Protein AF-A0A7V1RG46-F1 (afdb_monomer_lite)

pLDDT: mean 77.62, std 19.35, range [36.47, 98.38]

Structure (mmCIF, N/CA/C/O backbone):
data_AF-A0A7V1RG46-F1
#
_entry.id   AF-A0A7V1RG46-F1
#
loop_
_atom_site.group_PDB
_atom_site.id
_atom_site.type_symbol
_atom_site.label_atom_id
_atom_site.label_alt_id
_atom_site.label_comp_id
_atom_site.label_asym_id
_atom_site.label_entity_id
_atom_site.label_seq_id
_atom_site.pdbx_PDB_ins_code
_atom_site.Cartn_x
_atom_site.Cartn_y
_atom_site.Cartn_z
_atom_site.occupancy
_atom_site.B_iso_or_equiv
_atom_site.auth_seq_id
_atom_site.auth_comp_id
_atom_site.auth_asym_id
_atom_site.auth_atom_id
_atom_site.pdbx_PDB_model_num
ATOM 1 N N . MET A 1 1 ? -18.614 8.877 -1.022 1.00 78.56 1 MET A N 1
ATOM 2 C CA . MET A 1 1 ? -19.497 7.707 -0.755 1.00 78.56 1 MET A CA 1
ATOM 3 C C . MET A 1 1 ? -18.703 6.502 -0.246 1.00 78.56 1 MET A C 1
ATOM 5 O O . MET A 1 1 ? -19.181 5.855 0.678 1.00 78.56 1 MET A O 1
ATOM 9 N N . ALA A 1 2 ? -17.499 6.234 -0.777 1.00 85.44 2 ALA A N 1
ATOM 10 C CA . ALA A 1 2 ? -16.590 5.200 -0.265 1.00 85.44 2 ALA A CA 1
ATOM 11 C C . ALA A 1 2 ? -16.245 5.376 1.229 1.00 85.44 2 ALA A C 1
ATOM 13 O O . ALA A 1 2 ? -16.324 4.411 1.983 1.00 85.44 2 ALA A O 1
ATOM 14 N N . ASP A 1 3 ? -16.000 6.610 1.678 1.00 90.56 3 ASP A N 1
ATOM 15 C CA . ASP A 1 3 ? -15.593 6.906 3.063 1.00 90.56 3 ASP A CA 1
ATOM 16 C C . ASP A 1 3 ? -16.640 6.491 4.102 1.00 90.56 3 ASP A C 1
ATOM 18 O O . ASP A 1 3 ? -16.305 5.920 5.134 1.00 90.56 3 ASP A O 1
ATOM 22 N N . ILE A 1 4 ? -17.932 6.704 3.816 1.00 92.81 4 ILE A N 1
ATOM 23 C CA . ILE A 1 4 ? -19.028 6.304 4.717 1.00 92.81 4 ILE A CA 1
ATOM 24 C C . ILE A 1 4 ? -19.058 4.779 4.873 1.00 92.81 4 ILE A C 1
ATOM 26 O O . ILE A 1 4 ? -19.266 4.269 5.975 1.00 92.81 4 ILE A O 1
ATOM 30 N N . LEU A 1 5 ? -18.856 4.041 3.777 1.00 91.06 5 LEU A N 1
ATOM 31 C CA . LEU A 1 5 ? -18.816 2.579 3.800 1.00 91.06 5 LEU A CA 1
ATOM 32 C C . LEU A 1 5 ? -17.578 2.074 4.549 1.00 91.06 5 LEU A C 1
ATOM 34 O O . LEU A 1 5 ? -17.701 1.168 5.370 1.00 91.06 5 LEU A O 1
ATOM 38 N N . ALA A 1 6 ? -16.421 2.701 4.336 1.00 92.44 6 ALA A N 1
ATOM 39 C CA . ALA A 1 6 ? -15.194 2.366 5.044 1.00 92.44 6 ALA A CA 1
ATOM 40 C C . ALA A 1 6 ? -15.289 2.654 6.547 1.00 92.44 6 ALA A C 1
ATOM 42 O O . ALA A 1 6 ? -14.924 1.801 7.348 1.00 92.44 6 ALA A O 1
ATOM 43 N N . LEU A 1 7 ? -15.858 3.793 6.958 1.00 94.12 7 LEU A N 1
ATOM 44 C CA . LEU A 1 7 ? -16.092 4.105 8.372 1.00 94.12 7 LEU A CA 1
ATOM 45 C C . LEU A 1 7 ? -17.049 3.106 9.034 1.00 94.12 7 LEU A C 1
ATOM 47 O O . LEU A 1 7 ? -16.802 2.685 10.166 1.00 94.12 7 LEU A O 1
ATOM 51 N N . ARG A 1 8 ? -18.117 2.692 8.335 1.00 93.38 8 ARG A N 1
ATOM 52 C CA . ARG A 1 8 ? -19.026 1.634 8.813 1.00 93.38 8 ARG A CA 1
ATOM 53 C C . ARG A 1 8 ? -18.294 0.310 8.997 1.00 93.38 8 ARG A C 1
ATOM 55 O O . ARG A 1 8 ? -18.504 -0.358 10.004 1.00 93.38 8 ARG A O 1
ATOM 62 N N . GLU A 1 9 ? -17.426 -0.051 8.062 1.00 92.75 9 GLU A N 1
ATOM 63 C CA . GLU A 1 9 ? -16.635 -1.275 8.166 1.00 92.75 9 GLU A CA 1
ATOM 64 C C . GLU A 1 9 ? -15.606 -1.187 9.302 1.00 92.75 9 GLU A C 1
ATOM 66 O O . GLU A 1 9 ? -15.526 -2.085 10.130 1.00 92.75 9 GLU A O 1
ATOM 71 N N . MET A 1 10 ? -14.906 -0.060 9.449 1.00 94.31 10 MET A N 1
ATOM 72 C CA . MET A 1 10 ? -13.999 0.181 10.577 1.00 94.31 10 MET A CA 1
ATOM 73 C C . MET A 1 10 ? -14.706 0.133 11.937 1.00 94.31 10 MET A C 1
ATOM 75 O O . MET A 1 10 ? -14.066 -0.157 12.948 1.00 94.31 10 MET A O 1
ATOM 79 N N . LEU A 1 11 ? -15.992 0.493 11.994 1.00 95.81 11 LEU A N 1
ATOM 80 C CA . LEU A 1 11 ? -16.811 0.354 13.196 1.00 95.81 11 LEU A CA 1
ATOM 81 C C . LEU A 1 11 ? -17.148 -1.118 13.465 1.00 95.81 11 LEU A C 1
ATOM 83 O O . LEU A 1 11 ? -17.004 -1.563 14.599 1.00 95.81 11 LEU A O 1
ATOM 87 N N . ARG A 1 12 ? -17.530 -1.882 12.432 1.00 96.31 12 ARG A N 1
ATOM 88 C CA . ARG A 1 12 ? -17.789 -3.330 12.534 1.00 96.31 12 ARG A CA 1
ATOM 89 C C . ARG A 1 12 ? -16.562 -4.120 12.976 1.00 96.31 12 ARG A C 1
ATOM 91 O O . ARG A 1 12 ? -16.697 -5.004 13.808 1.00 96.31 12 ARG A O 1
ATOM 98 N N . LEU A 1 13 ? -15.379 -3.755 12.479 1.00 96.50 13 LEU A N 1
ATOM 99 C CA . LEU A 1 13 ? -14.100 -4.347 12.890 1.00 96.50 13 LEU A CA 1
ATOM 100 C C . LEU A 1 13 ? -13.726 -4.029 14.347 1.00 96.50 13 LEU A C 1
ATOM 102 O O . LEU A 1 13 ? -12.718 -4.529 14.836 1.00 96.50 13 LEU A O 1
ATOM 106 N N . GLY A 1 14 ? -14.467 -3.154 15.037 1.00 97.38 14 GLY A N 1
ATOM 107 C CA . GLY A 1 14 ? -14.159 -2.780 16.416 1.00 97.38 14 GLY A CA 1
ATOM 108 C C . GLY A 1 14 ? -12.788 -2.112 16.561 1.00 97.38 14 GLY A C 1
ATOM 109 O O . GLY A 1 14 ? -12.104 -2.330 17.560 1.00 97.38 14 GLY A O 1
ATOM 110 N N . LEU A 1 15 ? -12.351 -1.336 15.558 1.00 97.31 15 LEU A N 1
ATOM 111 C CA . LEU A 1 15 ? -11.079 -0.607 15.616 1.00 97.31 15 LEU A CA 1
ATOM 112 C C . LEU A 1 15 ? -11.153 0.507 16.661 1.00 97.31 15 LEU A C 1
ATOM 114 O O . LEU A 1 15 ? -11.887 1.488 16.479 1.00 97.31 15 LEU A O 1
ATOM 118 N N . THR A 1 16 ? -10.361 0.355 17.719 1.00 97.56 16 THR A N 1
ATOM 119 C CA . THR A 1 16 ? -10.254 1.290 18.842 1.00 97.56 16 THR A CA 1
ATOM 120 C C . THR A 1 16 ? -9.187 2.365 18.590 1.00 97.56 16 THR A C 1
ATOM 122 O O . THR A 1 16 ? -8.359 2.257 17.686 1.00 97.56 16 THR A O 1
ATOM 125 N N . ALA A 1 17 ? -9.166 3.432 19.394 1.00 97.69 17 ALA A N 1
ATOM 126 C CA . ALA A 1 17 ? -8.116 4.451 19.314 1.00 97.69 17 ALA A CA 1
ATOM 127 C C . ALA A 1 17 ? -6.673 3.907 19.470 1.00 97.69 17 ALA A C 1
ATOM 129 O O . ALA A 1 17 ? -5.819 4.349 18.695 1.00 97.69 17 ALA A O 1
ATOM 130 N N . PRO A 1 18 ? -6.349 2.998 20.420 1.00 98.19 18 PRO A N 1
ATOM 131 C CA . PRO A 1 18 ? -5.013 2.404 20.489 1.00 98.19 18 PRO A CA 1
ATOM 132 C C . PRO A 1 18 ? -4.693 1.536 19.266 1.00 98.19 18 PRO A C 1
ATOM 134 O O . PRO A 1 18 ? -3.588 1.669 18.744 1.00 98.19 18 PRO A O 1
ATOM 137 N N . ASP A 1 19 ? -5.657 0.763 18.747 1.00 98.00 19 ASP A N 1
ATOM 138 C CA . ASP A 1 19 ? -5.473 -0.023 17.515 1.00 98.00 19 ASP A CA 1
ATOM 139 C C . ASP A 1 19 ? -5.040 0.881 16.356 1.00 98.00 19 ASP A C 1
ATOM 141 O O . ASP A 1 19 ? -4.030 0.637 15.701 1.00 98.00 19 ASP A O 1
ATOM 145 N N . ILE A 1 20 ? -5.772 1.983 16.141 1.00 97.81 20 ILE A N 1
ATOM 146 C CA . ILE A 1 20 ? -5.483 2.924 15.053 1.00 97.81 20 ILE A CA 1
ATOM 147 C C . ILE A 1 20 ? -4.094 3.558 15.218 1.00 97.81 20 ILE A C 1
ATOM 149 O O . ILE A 1 20 ? -3.355 3.694 14.244 1.00 97.81 20 ILE A O 1
ATOM 153 N N . ARG A 1 21 ? -3.696 3.917 16.445 1.00 98.12 21 ARG A N 1
ATOM 154 C CA . ARG A 1 21 ? -2.345 4.445 16.703 1.00 98.12 21 ARG A CA 1
ATOM 155 C C . ARG A 1 21 ? -1.257 3.424 16.383 1.00 98.12 21 ARG A C 1
ATOM 157 O O . ARG A 1 21 ? -0.208 3.826 15.891 1.00 98.12 21 ARG A O 1
ATOM 164 N N . ALA A 1 22 ? -1.503 2.144 16.654 1.00 98.19 22 ALA A N 1
ATOM 165 C CA . ALA A 1 22 ? -0.535 1.078 16.433 1.00 98.19 22 ALA A CA 1
ATOM 166 C C . ALA A 1 22 ? -0.356 0.732 14.943 1.00 98.19 22 ALA A C 1
ATOM 168 O O . ALA A 1 22 ? 0.763 0.463 14.514 1.00 98.19 22 ALA A O 1
ATOM 169 N N . ILE A 1 23 ? -1.423 0.796 14.135 1.00 97.94 23 ILE A N 1
ATOM 170 C CA . ILE A 1 23 ? -1.369 0.464 12.695 1.00 97.94 23 ILE A CA 1
ATOM 171 C C . ILE A 1 23 ? -0.894 1.614 11.801 1.00 97.94 23 ILE A C 1
ATOM 173 O O . ILE A 1 23 ? -0.420 1.369 10.694 1.00 97.94 23 ILE A O 1
ATOM 177 N N . LEU A 1 24 ? -1.016 2.874 12.231 1.00 98.19 24 LEU A N 1
ATOM 178 C CA . LEU A 1 24 ? -0.631 4.016 11.391 1.00 98.19 24 LEU A CA 1
ATOM 179 C C . LEU A 1 24 ? 0.855 3.992 10.970 1.00 98.19 24 LEU A C 1
ATOM 181 O O . LEU A 1 24 ? 1.123 4.223 9.789 1.00 98.19 24 LEU A O 1
ATOM 185 N N . PRO A 1 25 ? 1.832 3.697 11.854 1.00 98.38 25 PRO A N 1
ATOM 186 C CA . PRO A 1 25 ? 3.237 3.605 11.460 1.00 98.38 25 PRO A CA 1
ATOM 187 C C . PRO A 1 25 ? 3.533 2.586 10.340 1.00 98.38 25 PRO A C 1
ATOM 189 O O . PRO A 1 25 ? 4.094 3.017 9.328 1.00 98.38 25 PRO A O 1
ATOM 192 N N . PRO A 1 26 ? 3.153 1.290 10.430 1.00 98.00 26 PRO A N 1
ATOM 193 C CA . PRO A 1 26 ? 3.421 0.339 9.346 1.00 98.00 26 PRO A CA 1
ATOM 194 C C . PRO A 1 26 ? 2.688 0.695 8.043 1.00 98.00 26 PRO A C 1
ATOM 196 O O . PRO A 1 26 ? 3.263 0.549 6.966 1.00 98.00 26 PRO A O 1
ATOM 199 N N . LEU A 1 27 ? 1.471 1.254 8.103 1.00 97.06 27 LEU A N 1
ATOM 200 C CA . LEU A 1 27 ? 0.765 1.712 6.896 1.00 97.06 27 LEU A CA 1
ATOM 201 C C . LEU A 1 27 ? 1.478 2.890 6.209 1.00 97.06 27 LEU A C 1
ATOM 203 O O . LEU A 1 27 ? 1.579 2.925 4.982 1.00 97.06 27 LEU A O 1
ATOM 207 N N . ARG A 1 28 ? 2.032 3.837 6.978 1.00 98.19 28 ARG A N 1
ATOM 208 C CA . ARG A 1 28 ? 2.841 4.941 6.430 1.00 98.19 28 ARG A CA 1
ATOM 209 C C . ARG A 1 28 ? 4.137 4.439 5.787 1.00 98.19 28 ARG A C 1
ATOM 211 O O . ARG A 1 28 ? 4.518 4.946 4.734 1.00 98.19 28 ARG A O 1
ATOM 218 N N . GLN A 1 29 ? 4.789 3.436 6.380 1.00 97.19 29 GLN A N 1
ATOM 219 C CA . GLN A 1 29 ? 5.962 2.786 5.779 1.00 97.19 29 GLN A CA 1
ATOM 220 C C . GLN A 1 29 ? 5.606 2.111 4.450 1.00 97.19 29 GLN A C 1
ATOM 222 O O . GLN A 1 29 ? 6.313 2.296 3.459 1.00 97.19 29 GLN A O 1
ATOM 227 N N . LEU A 1 30 ? 4.471 1.406 4.394 1.00 96.56 30 LEU A N 1
ATOM 228 C CA . LEU A 1 30 ? 3.975 0.807 3.157 1.00 96.56 30 LEU A CA 1
ATOM 229 C C . LEU A 1 30 ? 3.715 1.864 2.073 1.00 96.56 30 LEU A C 1
ATOM 231 O O . LEU A 1 30 ? 4.105 1.682 0.921 1.00 96.56 30 LEU A O 1
ATOM 235 N N . ARG A 1 31 ? 3.130 3.009 2.443 1.00 96.69 31 ARG A N 1
ATOM 236 C CA . ARG A 1 31 ? 2.895 4.123 1.512 1.00 96.69 31 ARG A CA 1
ATOM 237 C C . ARG A 1 31 ? 4.195 4.735 0.990 1.00 96.69 31 ARG A C 1
ATOM 239 O O . ARG A 1 31 ? 4.263 5.116 -0.177 1.00 96.69 31 ARG A O 1
ATOM 246 N N . ALA A 1 32 ? 5.226 4.827 1.826 1.00 97.62 32 ALA A N 1
ATOM 247 C CA . ALA A 1 32 ? 6.549 5.263 1.388 1.00 97.62 32 ALA A CA 1
ATOM 248 C C . ALA A 1 32 ? 7.167 4.270 0.386 1.00 97.62 32 ALA A C 1
ATOM 250 O O . ALA A 1 32 ? 7.676 4.696 -0.649 1.00 97.62 32 ALA A O 1
ATOM 251 N N . ALA A 1 33 ? 7.051 2.962 0.641 1.00 96.75 33 ALA A N 1
ATOM 252 C CA . ALA A 1 33 ? 7.525 1.926 -0.277 1.00 96.75 33 ALA A CA 1
ATOM 253 C C . ALA A 1 33 ? 6.781 1.942 -1.627 1.00 96.75 33 ALA A C 1
ATOM 255 O O . ALA A 1 33 ? 7.398 1.719 -2.665 1.00 96.75 33 ALA A O 1
ATOM 256 N N . GLU A 1 34 ? 5.479 2.248 -1.634 1.00 96.12 34 GLU A N 1
ATOM 257 C CA . GLU A 1 34 ? 4.686 2.388 -2.865 1.00 96.12 34 GLU A CA 1
ATOM 258 C C . GLU A 1 34 ? 5.177 3.566 -3.717 1.00 96.12 34 GLU A C 1
ATOM 260 O O . GLU A 1 34 ? 5.398 3.414 -4.917 1.00 96.12 34 GLU A O 1
ATOM 265 N N . LYS A 1 35 ? 5.435 4.721 -3.088 1.00 97.50 35 LYS A N 1
ATOM 266 C CA . LYS A 1 35 ? 6.015 5.887 -3.774 1.00 97.50 35 LYS A CA 1
ATOM 267 C C . LYS A 1 35 ? 7.419 5.607 -4.311 1.00 97.50 35 LYS A C 1
ATOM 269 O O . LYS A 1 35 ? 7.759 6.063 -5.399 1.00 97.50 35 LYS A O 1
ATOM 274 N N . GLU A 1 36 ? 8.236 4.859 -3.569 1.00 97.12 36 GLU A N 1
ATOM 275 C CA . GLU A 1 36 ? 9.565 4.442 -4.030 1.00 97.12 36 GLU A CA 1
ATOM 276 C C . GLU A 1 36 ? 9.467 3.527 -5.259 1.00 97.12 36 GLU A C 1
ATOM 278 O O . GLU A 1 36 ? 10.196 3.728 -6.233 1.00 97.12 36 GLU A O 1
ATOM 283 N N . LEU A 1 37 ? 8.542 2.560 -5.253 1.00 96.75 37 LEU A N 1
ATOM 284 C CA . LEU A 1 37 ? 8.283 1.697 -6.406 1.00 96.75 37 LEU A CA 1
ATOM 285 C C . LEU A 1 37 ? 7.819 2.511 -7.619 1.00 96.75 37 LEU A C 1
ATOM 287 O O . LEU A 1 37 ? 8.313 2.279 -8.723 1.00 96.75 37 LEU A O 1
ATOM 291 N N . GLU A 1 38 ? 6.897 3.456 -7.429 1.00 95.44 38 GLU A N 1
ATOM 292 C CA . GLU A 1 38 ? 6.398 4.339 -8.488 1.00 95.44 38 GLU A CA 1
ATOM 293 C C . GLU A 1 38 ? 7.544 5.146 -9.117 1.00 95.44 38 GLU A C 1
ATOM 295 O O . GLU A 1 38 ? 7.766 5.068 -10.329 1.00 95.44 38 GLU A O 1
ATOM 300 N N . ALA A 1 39 ? 8.341 5.833 -8.293 1.00 97.81 39 ALA A N 1
ATOM 301 C CA . ALA A 1 39 ? 9.492 6.609 -8.748 1.00 97.81 39 ALA A CA 1
ATOM 302 C C . ALA A 1 39 ? 10.515 5.739 -9.497 1.00 97.81 39 ALA A C 1
ATOM 304 O O . ALA A 1 39 ? 10.979 6.096 -10.583 1.00 97.81 39 ALA A O 1
ATOM 305 N N . ARG A 1 40 ? 10.826 4.553 -8.961 1.00 96.88 40 ARG A N 1
ATOM 306 C CA . ARG A 1 40 ? 11.771 3.618 -9.581 1.00 96.88 40 ARG A CA 1
ATOM 307 C C . ARG A 1 40 ? 11.243 3.036 -10.890 1.00 96.88 40 ARG A C 1
ATOM 309 O O . ARG A 1 40 ? 12.021 2.805 -11.813 1.00 96.88 40 ARG A O 1
ATOM 316 N N . SER A 1 41 ? 9.936 2.822 -10.991 1.00 95.31 41 SER A N 1
ATOM 317 C CA . SER A 1 41 ? 9.287 2.352 -12.216 1.00 95.31 41 SER A CA 1
ATOM 318 C C . SER A 1 41 ? 9.393 3.391 -13.329 1.00 95.31 41 SER A C 1
ATOM 320 O O . SER A 1 41 ? 9.773 3.040 -14.447 1.00 95.31 41 SER A O 1
ATOM 322 N N . ILE A 1 42 ? 9.133 4.665 -13.015 1.00 96.69 42 ILE A N 1
ATOM 323 C CA . ILE A 1 42 ? 9.302 5.783 -13.954 1.00 96.69 42 ILE A CA 1
ATOM 324 C C . ILE A 1 42 ? 10.753 5.841 -14.436 1.00 96.69 42 ILE A C 1
ATOM 326 O O . ILE A 1 42 ? 10.993 5.825 -15.641 1.00 96.69 42 ILE A O 1
ATOM 330 N N . GLN A 1 43 ? 11.720 5.792 -13.516 1.00 96.69 43 GLN A N 1
ATOM 331 C CA . GLN A 1 43 ? 13.143 5.814 -13.857 1.00 96.69 43 GLN A CA 1
ATOM 332 C C . GLN A 1 43 ? 13.543 4.658 -14.791 1.00 96.69 43 GLN A C 1
ATOM 334 O O . GLN A 1 43 ? 14.218 4.875 -15.797 1.00 96.69 43 GLN A O 1
ATOM 339 N N . ILE A 1 44 ? 13.099 3.427 -14.505 1.00 95.31 44 ILE A N 1
ATOM 340 C CA . ILE A 1 44 ? 13.389 2.252 -15.346 1.00 95.31 44 ILE A CA 1
ATOM 341 C C . ILE A 1 44 ? 12.856 2.444 -16.775 1.00 95.31 44 ILE A C 1
ATOM 343 O O . ILE A 1 44 ? 13.536 2.067 -17.734 1.00 95.31 44 ILE A O 1
ATOM 347 N N . LEU A 1 45 ? 11.656 3.013 -16.918 1.00 94.69 45 LEU A N 1
ATOM 348 C CA . LEU A 1 45 ? 11.027 3.267 -18.215 1.00 94.69 45 LEU A CA 1
ATOM 349 C C . LEU A 1 45 ? 11.694 4.423 -18.967 1.00 94.69 45 LEU A C 1
ATOM 351 O O . LEU A 1 45 ? 11.853 4.347 -20.184 1.00 94.69 45 LEU A O 1
ATOM 355 N N . GLU A 1 46 ? 12.116 5.478 -18.272 1.00 96.25 46 GLU A N 1
ATOM 356 C CA . GLU A 1 46 ? 12.861 6.586 -18.875 1.00 96.25 46 GLU A CA 1
ATOM 357 C C . GLU A 1 46 ? 14.230 6.139 -19.393 1.00 96.25 46 GLU A C 1
ATOM 359 O O . GLU A 1 46 ? 14.609 6.483 -20.515 1.00 96.25 46 GLU A O 1
ATOM 364 N N . GLU A 1 47 ? 14.951 5.321 -18.624 1.00 94.94 47 GLU A N 1
ATOM 365 C CA . GLU A 1 47 ? 16.217 4.726 -19.052 1.00 94.94 47 GLU A CA 1
ATOM 366 C C . GLU A 1 47 ? 16.037 3.818 -20.270 1.00 94.94 47 GLU A C 1
ATOM 368 O O . GLU A 1 47 ? 16.825 3.886 -21.214 1.00 94.94 47 GLU A O 1
ATOM 373 N N . GLU A 1 48 ? 14.992 2.985 -20.279 1.00 94.88 48 GLU A N 1
ATOM 374 C CA . GLU A 1 48 ? 14.664 2.149 -21.434 1.00 94.88 48 GLU A CA 1
ATOM 375 C C . GLU A 1 48 ? 14.318 2.998 -22.655 1.00 94.88 48 GLU A C 1
ATOM 377 O O . GLU A 1 48 ? 14.858 2.767 -23.735 1.00 94.88 48 GLU A O 1
ATOM 382 N N . ARG A 1 49 ? 13.479 4.025 -22.490 1.00 94.94 49 ARG A N 1
ATOM 383 C CA . ARG A 1 49 ? 13.144 4.963 -23.564 1.00 94.94 49 ARG A CA 1
ATOM 384 C C . ARG A 1 49 ? 14.402 5.612 -24.132 1.00 94.94 49 ARG A C 1
ATOM 386 O O . ARG A 1 49 ? 14.554 5.670 -25.349 1.00 94.94 49 ARG A O 1
ATOM 393 N N . LYS A 1 50 ? 15.312 6.080 -23.274 1.00 95.06 50 LYS A N 1
ATOM 394 C CA . LYS A 1 50 ? 16.587 6.674 -23.693 1.00 95.06 50 LYS A CA 1
ATOM 395 C C . LYS A 1 50 ? 17.447 5.666 -24.455 1.00 95.06 50 LYS A C 1
ATOM 397 O O . LYS A 1 50 ? 17.996 6.012 -25.496 1.00 95.06 50 LYS A O 1
ATOM 402 N N . ALA A 1 51 ? 17.529 4.429 -23.971 1.00 92.62 51 ALA A N 1
ATOM 403 C CA . ALA A 1 51 ? 18.294 3.373 -24.623 1.00 92.62 51 ALA A CA 1
ATOM 404 C C . ALA A 1 51 ? 17.711 2.994 -25.995 1.00 92.62 51 ALA A C 1
ATOM 406 O O . ALA A 1 51 ? 18.467 2.796 -26.939 1.00 92.62 51 ALA A O 1
ATOM 407 N N . LEU A 1 52 ? 16.383 2.959 -26.136 1.00 92.12 52 LEU A N 1
ATOM 408 C CA . LEU A 1 52 ? 15.711 2.701 -27.413 1.00 92.12 52 LEU A CA 1
ATOM 409 C C . LEU A 1 52 ? 15.888 3.846 -28.414 1.00 92.12 52 LEU A C 1
ATOM 411 O O . LEU A 1 52 ? 16.044 3.591 -29.602 1.00 92.12 52 LEU A O 1
ATOM 415 N N . LEU A 1 53 ? 15.887 5.097 -27.949 1.00 93.50 53 LEU A N 1
ATOM 416 C CA . LEU A 1 53 ? 16.147 6.258 -28.807 1.00 93.50 53 LEU A CA 1
ATOM 417 C C . LEU A 1 53 ? 17.603 6.321 -29.289 1.00 93.50 53 LEU A C 1
ATOM 419 O O . LEU A 1 53 ? 17.858 6.857 -30.362 1.00 93.50 53 LEU A O 1
ATOM 423 N N . ALA A 1 54 ? 18.541 5.799 -28.498 1.00 93.38 54 ALA A N 1
ATOM 424 C CA . ALA A 1 54 ? 19.957 5.728 -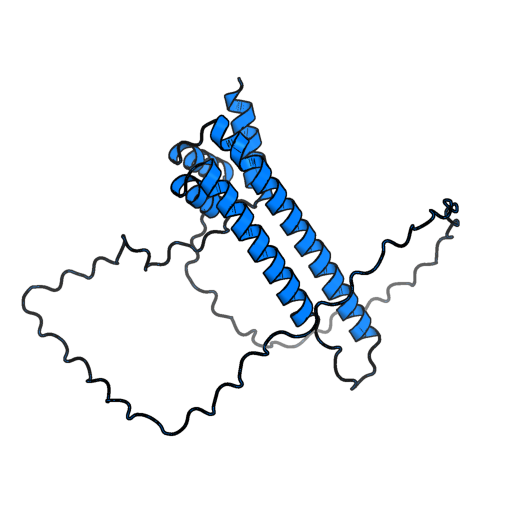28.848 1.00 93.38 54 ALA A CA 1
ATOM 425 C C . ALA A 1 54 ? 20.329 4.477 -29.667 1.00 93.38 54 ALA A C 1
ATOM 427 O O . ALA A 1 54 ? 21.444 4.400 -30.175 1.00 93.38 54 ALA A O 1
ATOM 428 N N . ALA A 1 55 ? 19.436 3.489 -29.770 1.00 92.81 55 ALA A N 1
ATOM 429 C CA . ALA A 1 55 ? 19.705 2.245 -30.479 1.00 92.81 55 ALA A CA 1
ATOM 430 C C . ALA A 1 55 ? 19.648 2.438 -32.002 1.00 92.81 55 ALA A C 1
ATOM 432 O O . ALA A 1 55 ? 18.765 3.115 -32.531 1.00 92.81 55 ALA A O 1
ATOM 433 N N . GLU A 1 56 ? 20.568 1.792 -32.720 1.00 94.88 56 GLU A N 1
ATOM 434 C CA . GLU A 1 56 ? 20.549 1.774 -34.181 1.00 94.88 56 GLU A CA 1
ATOM 435 C C . GLU A 1 56 ? 19.375 0.932 -34.718 1.00 94.88 56 GLU A C 1
ATOM 437 O O . GLU A 1 56 ? 19.009 -0.087 -34.115 1.00 94.88 56 GLU A O 1
ATOM 442 N N . PRO A 1 57 ? 18.789 1.295 -35.875 1.00 93.25 57 PRO A N 1
ATOM 443 C CA . PRO A 1 57 ? 17.783 0.469 -36.531 1.00 93.25 57 PRO A CA 1
ATOM 444 C C . PRO A 1 57 ? 18.323 -0.942 -36.819 1.00 93.25 57 PRO A C 1
ATOM 446 O O . PRO A 1 57 ? 19.267 -1.111 -37.583 1.00 93.25 57 PRO A O 1
ATOM 449 N N . GLY A 1 58 ? 17.713 -1.963 -36.211 1.00 90.75 58 GLY A N 1
ATOM 450 C CA . GLY A 1 58 ? 18.128 -3.367 -36.354 1.00 90.75 58 GLY A CA 1
ATOM 451 C C . GLY A 1 58 ? 19.049 -3.884 -35.244 1.00 90.75 58 GLY A C 1
ATOM 452 O O . GLY A 1 58 ? 19.281 -5.092 -35.173 1.00 90.75 58 GLY A O 1
ATOM 453 N N . ALA A 1 59 ? 19.513 -3.018 -34.336 1.00 89.06 59 ALA A N 1
ATOM 454 C CA . ALA A 1 59 ? 20.194 -3.459 -33.127 1.00 89.06 59 ALA A CA 1
ATOM 455 C C . ALA A 1 59 ? 19.234 -4.239 -32.213 1.00 89.06 59 ALA A C 1
ATOM 457 O O . ALA A 1 59 ? 18.032 -3.962 -32.133 1.00 89.06 59 ALA A O 1
ATOM 458 N N . ARG A 1 60 ? 19.769 -5.232 -31.494 1.00 83.81 60 ARG A N 1
ATOM 459 C CA . ARG A 1 60 ? 18.991 -5.983 -30.502 1.00 83.81 60 ARG A CA 1
ATOM 460 C C . ARG A 1 60 ? 18.552 -5.021 -29.386 1.00 83.81 60 ARG A C 1
ATOM 462 O O . ARG A 1 60 ? 19.403 -4.290 -28.880 1.00 83.81 60 ARG A O 1
ATOM 469 N N . PRO A 1 61 ? 17.272 -5.025 -28.968 1.00 79.44 61 PRO A N 1
ATOM 470 C CA . PRO A 1 61 ? 16.819 -4.160 -27.886 1.00 79.44 61 PRO A CA 1
ATOM 471 C C . PRO A 1 61 ? 17.627 -4.421 -26.600 1.00 79.44 61 PRO A C 1
ATOM 473 O O . PRO A 1 61 ? 18.000 -5.573 -26.339 1.00 79.44 61 PRO A O 1
ATOM 476 N N . PRO A 1 62 ? 17.915 -3.372 -25.806 1.00 78.75 62 PRO A N 1
ATOM 477 C CA . PRO A 1 62 ? 18.723 -3.479 -24.595 1.00 78.75 62 PRO A CA 1
ATOM 478 C C . PRO A 1 62 ? 18.119 -4.489 -23.608 1.00 78.75 62 PRO A C 1
ATOM 480 O O . PRO A 1 62 ? 16.899 -4.618 -23.489 1.00 78.75 62 PRO A O 1
ATOM 483 N N . ALA A 1 63 ? 18.984 -5.225 -22.899 1.00 75.94 63 ALA A N 1
ATOM 484 C CA . ALA A 1 63 ? 18.560 -6.241 -21.936 1.00 75.94 63 ALA A CA 1
ATOM 485 C C . ALA A 1 63 ? 17.638 -5.633 -20.859 1.00 75.94 63 ALA A C 1
ATOM 487 O O . ALA A 1 63 ? 17.923 -4.590 -20.272 1.00 75.94 63 ALA A O 1
ATOM 488 N N . GLY A 1 64 ? 16.492 -6.296 -20.670 1.00 73.19 64 GLY A N 1
ATOM 489 C CA . GLY A 1 64 ? 15.213 -5.616 -20.485 1.00 73.19 64 GLY A CA 1
ATOM 490 C C . GLY A 1 64 ? 14.957 -4.960 -19.130 1.00 73.19 64 GLY A C 1
ATOM 491 O O . GLY A 1 64 ? 15.113 -5.570 -18.065 1.00 73.19 64 GLY A O 1
ATOM 492 N N . SER A 1 65 ? 14.388 -3.756 -19.207 1.00 89.75 65 SER A N 1
ATOM 493 C CA . SER A 1 65 ? 13.611 -3.099 -18.148 1.00 89.75 65 SER A CA 1
ATOM 494 C C . SER A 1 65 ? 12.704 -4.066 -17.389 1.00 89.75 65 SER A C 1
ATOM 496 O O . SER A 1 65 ? 12.608 -3.978 -16.170 1.00 89.75 65 SER A O 1
ATOM 498 N N . GLY A 1 66 ? 12.123 -5.056 -18.073 1.00 91.50 66 GLY A N 1
ATOM 499 C CA . GLY A 1 66 ? 11.270 -6.073 -17.472 1.00 91.50 66 GLY A CA 1
ATOM 500 C C . GLY A 1 66 ? 11.942 -6.850 -16.336 1.00 91.50 66 GLY A C 1
ATOM 501 O O . GLY A 1 66 ? 11.295 -7.122 -15.330 1.00 91.50 66 GLY A O 1
ATOM 502 N N . ALA A 1 67 ? 13.236 -7.176 -16.433 1.00 92.81 67 ALA A N 1
ATOM 503 C CA . ALA A 1 67 ? 13.946 -7.837 -15.333 1.00 92.81 67 ALA A CA 1
ATOM 504 C C . ALA A 1 67 ? 14.118 -6.901 -14.126 1.00 92.81 67 ALA A C 1
ATOM 506 O O . ALA A 1 67 ? 13.947 -7.331 -12.985 1.00 92.81 67 ALA A O 1
ATOM 507 N N . ARG A 1 68 ? 14.401 -5.617 -14.375 1.00 94.44 68 ARG A N 1
ATOM 508 C CA . ARG A 1 68 ? 14.534 -4.589 -13.331 1.00 94.44 68 ARG A CA 1
ATOM 509 C C . ARG A 1 68 ? 13.192 -4.296 -12.659 1.00 94.44 68 ARG A C 1
ATOM 511 O O . ARG A 1 68 ? 13.129 -4.257 -11.436 1.00 94.44 68 ARG A O 1
ATOM 518 N N . MET A 1 69 ? 12.122 -4.203 -13.445 1.00 95.38 69 MET A N 1
ATOM 519 C CA . MET A 1 69 ? 10.753 -4.008 -12.973 1.00 95.38 69 MET A CA 1
ATOM 520 C C . MET A 1 69 ? 10.281 -5.185 -12.114 1.00 95.38 69 MET A C 1
ATOM 522 O O . MET A 1 69 ? 9.741 -4.980 -11.033 1.00 95.38 69 MET A O 1
ATOM 526 N N . ARG A 1 70 ? 10.543 -6.431 -12.542 1.00 95.56 70 ARG A N 1
ATOM 527 C CA . ARG A 1 70 ? 10.219 -7.624 -11.739 1.00 95.56 70 ARG A CA 1
ATOM 528 C C . ARG A 1 70 ? 10.930 -7.621 -10.387 1.00 95.56 70 ARG A C 1
ATOM 530 O O . ARG A 1 70 ? 10.292 -7.917 -9.386 1.00 95.56 70 ARG A O 1
ATOM 537 N N . ARG A 1 71 ? 12.217 -7.256 -10.346 1.00 96.38 71 ARG A N 1
ATOM 538 C CA . ARG A 1 71 ? 12.971 -7.142 -9.085 1.00 96.38 71 ARG A CA 1
ATOM 539 C C . ARG A 1 71 ? 12.422 -6.036 -8.181 1.00 96.38 71 ARG A C 1
ATOM 541 O O . ARG A 1 71 ? 12.278 -6.263 -6.988 1.00 96.38 71 ARG A O 1
ATOM 548 N N . ALA A 1 72 ? 12.091 -4.870 -8.741 1.00 95.44 72 ALA A N 1
ATOM 549 C CA . ALA A 1 72 ? 11.500 -3.770 -7.977 1.00 95.44 72 ALA A CA 1
ATOM 550 C C . ALA A 1 72 ? 10.133 -4.160 -7.384 1.00 95.44 72 ALA A C 1
ATOM 552 O O . ALA A 1 72 ? 9.894 -3.935 -6.201 1.00 95.44 72 ALA A O 1
ATOM 553 N N . ASN A 1 73 ? 9.280 -4.820 -8.175 1.00 96.00 73 ASN A N 1
ATOM 554 C CA . ASN A 1 73 ? 7.994 -5.338 -7.706 1.00 96.00 73 ASN A CA 1
ATOM 555 C C . ASN A 1 73 ? 8.151 -6.407 -6.618 1.00 96.00 73 ASN A C 1
ATOM 557 O O . ASN A 1 73 ? 7.415 -6.362 -5.640 1.00 96.00 73 ASN A O 1
ATOM 561 N N . ALA A 1 74 ? 9.102 -7.338 -6.756 1.00 97.00 74 ALA A N 1
ATOM 562 C CA . ALA A 1 74 ? 9.363 -8.356 -5.735 1.00 97.00 74 ALA A CA 1
ATOM 563 C C . ALA A 1 74 ? 9.776 -7.720 -4.396 1.00 97.00 74 ALA A C 1
ATOM 565 O O . ALA A 1 74 ? 9.172 -8.005 -3.368 1.00 97.00 74 ALA A O 1
ATOM 566 N N . ALA A 1 75 ? 10.713 -6.766 -4.425 1.00 97.06 75 ALA A N 1
ATOM 567 C CA . ALA A 1 75 ? 11.131 -6.040 -3.225 1.00 97.06 75 ALA A CA 1
ATOM 568 C C . ALA A 1 75 ? 9.978 -5.246 -2.580 1.00 97.06 75 ALA A C 1
ATOM 570 O O . ALA A 1 75 ? 9.889 -5.148 -1.357 1.00 97.06 75 ALA A O 1
ATOM 571 N N . PHE A 1 76 ? 9.073 -4.677 -3.384 1.00 97.00 76 PHE A N 1
ATOM 572 C CA . PHE A 1 76 ? 7.872 -4.027 -2.858 1.00 97.00 76 PHE A CA 1
ATOM 573 C C . PHE A 1 76 ? 6.892 -5.028 -2.234 1.00 97.00 76 PHE A C 1
ATOM 575 O O . PHE A 1 76 ? 6.353 -4.742 -1.168 1.00 97.00 76 PHE A O 1
ATOM 582 N N . GLN A 1 77 ? 6.678 -6.194 -2.853 1.00 95.88 77 GLN A N 1
ATOM 583 C CA . GLN A 1 77 ? 5.806 -7.243 -2.313 1.00 95.88 77 GLN A CA 1
ATOM 584 C C . GLN A 1 77 ? 6.294 -7.742 -0.949 1.00 95.88 77 GLN A C 1
ATOM 586 O O . GLN A 1 77 ? 5.492 -7.819 -0.024 1.00 95.88 77 GLN A O 1
ATOM 591 N N . GLU A 1 78 ? 7.599 -7.968 -0.787 1.00 97.06 78 GLU A N 1
ATOM 592 C CA . GLU A 1 78 ? 8.198 -8.342 0.503 1.00 97.06 78 GLU A CA 1
ATOM 593 C C . GLU A 1 78 ? 7.925 -7.282 1.584 1.00 97.06 78 GLU A C 1
ATOM 595 O O . GLU A 1 78 ? 7.477 -7.596 2.688 1.00 97.06 78 GLU A O 1
ATOM 600 N N . ARG A 1 79 ? 8.124 -5.996 1.258 1.00 97.06 79 ARG A N 1
ATOM 601 C CA . ARG A 1 79 ? 7.819 -4.887 2.182 1.00 97.06 79 ARG A CA 1
ATOM 602 C C . ARG A 1 79 ? 6.326 -4.787 2.487 1.00 97.06 79 ARG A C 1
ATOM 604 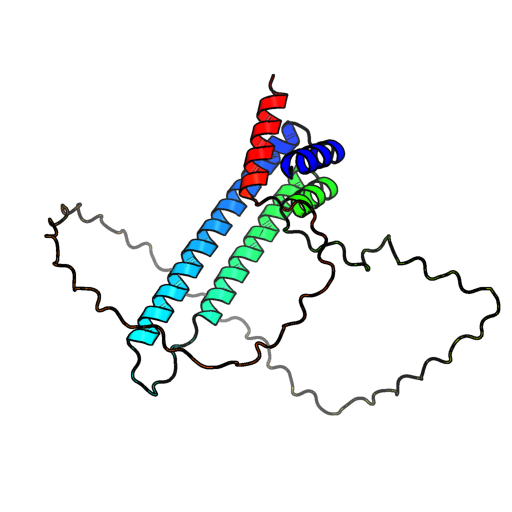O O . ARG A 1 79 ? 5.953 -4.451 3.609 1.00 97.06 79 ARG A O 1
ATOM 611 N N . GLN A 1 80 ? 5.477 -5.061 1.501 1.00 96.50 80 GLN A N 1
ATOM 612 C CA . GLN A 1 80 ? 4.031 -5.083 1.667 1.00 96.50 80 GLN A CA 1
ATOM 613 C C . GLN A 1 80 ? 3.594 -6.198 2.618 1.00 96.50 80 GLN A C 1
ATOM 615 O O . GLN A 1 80 ? 2.813 -5.926 3.527 1.00 96.50 80 GLN A O 1
ATOM 620 N N . GLU A 1 81 ? 4.094 -7.420 2.445 1.00 96.25 81 GLU A N 1
ATOM 621 C CA . GLU A 1 81 ? 3.808 -8.532 3.355 1.00 96.25 81 GLU A CA 1
ATOM 622 C C . GLU A 1 81 ? 4.297 -8.239 4.771 1.00 96.25 81 GLU A C 1
ATOM 624 O O . GLU A 1 81 ? 3.504 -8.341 5.704 1.00 96.25 81 GLU A O 1
ATOM 629 N N . ALA A 1 82 ? 5.534 -7.761 4.932 1.00 97.50 82 ALA A N 1
ATOM 630 C CA . ALA A 1 82 ? 6.077 -7.396 6.240 1.00 97.50 82 ALA A CA 1
ATOM 631 C C . ALA A 1 82 ? 5.255 -6.293 6.937 1.00 97.50 82 ALA A C 1
ATOM 633 O O . ALA A 1 82 ? 5.011 -6.356 8.144 1.00 97.50 82 ALA A O 1
ATOM 634 N N . ALA A 1 83 ? 4.784 -5.289 6.187 1.00 97.06 83 ALA A N 1
ATOM 635 C CA . ALA A 1 83 ? 3.930 -4.236 6.732 1.00 97.06 83 ALA A CA 1
ATOM 636 C C . ALA A 1 83 ? 2.563 -4.780 7.178 1.00 97.06 83 ALA A C 1
ATOM 638 O O . ALA A 1 83 ? 2.080 -4.412 8.250 1.00 97.06 83 ALA A O 1
ATOM 639 N N . TRP A 1 84 ? 1.946 -5.674 6.396 1.00 97.12 84 TRP A N 1
ATOM 640 C CA . TRP A 1 84 ? 0.678 -6.305 6.775 1.00 97.12 84 TRP A CA 1
ATOM 641 C C . TRP A 1 84 ? 0.830 -7.277 7.945 1.00 97.12 84 TRP A C 1
ATOM 643 O O . TRP A 1 84 ? -0.049 -7.315 8.802 1.00 97.12 84 TRP A O 1
ATOM 653 N N . GLU A 1 85 ? 1.948 -7.993 8.042 1.00 97.81 85 GLU A N 1
ATOM 654 C CA . GLU A 1 85 ? 2.270 -8.823 9.204 1.00 97.81 85 GLU A CA 1
ATOM 655 C C . GLU A 1 85 ? 2.432 -7.964 10.469 1.00 97.81 85 GLU A C 1
ATOM 657 O O . GLU A 1 85 ? 1.907 -8.301 11.530 1.00 97.81 85 GLU A O 1
ATOM 662 N N . ALA A 1 86 ? 3.089 -6.803 10.364 1.00 98.06 86 ALA A N 1
ATOM 663 C CA . ALA A 1 86 ? 3.197 -5.857 11.472 1.00 98.06 86 ALA A CA 1
ATOM 664 C C . ALA A 1 86 ? 1.825 -5.309 11.905 1.00 98.06 86 ALA A C 1
ATOM 666 O O . ALA A 1 86 ? 1.574 -5.159 13.101 1.00 98.06 86 ALA A O 1
ATOM 667 N N . VAL A 1 87 ? 0.918 -5.053 10.953 1.00 97.88 87 VAL A N 1
ATOM 668 C CA . VAL A 1 87 ? -0.476 -4.679 11.242 1.00 97.88 87 VAL A CA 1
ATOM 669 C C . VAL A 1 87 ? -1.211 -5.826 11.945 1.00 97.88 87 VAL A C 1
ATOM 671 O O . VAL A 1 87 ? -1.812 -5.592 12.992 1.00 97.88 87 VAL A O 1
ATOM 674 N N . ALA A 1 88 ? -1.126 -7.059 11.439 1.00 97.88 88 ALA A N 1
ATOM 675 C CA . ALA A 1 88 ? -1.737 -8.239 12.059 1.00 97.88 88 ALA A CA 1
ATOM 676 C C . ALA A 1 88 ? -1.235 -8.466 13.488 1.00 97.88 88 ALA A C 1
ATOM 678 O O . ALA A 1 88 ? -2.034 -8.656 14.401 1.00 97.88 88 ALA A O 1
ATOM 679 N N . ARG A 1 89 ? 0.071 -8.318 13.729 1.00 98.38 89 ARG A N 1
ATOM 680 C CA . ARG A 1 89 ? 0.650 -8.396 15.076 1.00 98.38 89 ARG A CA 1
ATOM 681 C C . ARG A 1 89 ? 0.128 -7.301 16.012 1.00 98.38 89 ARG A C 1
ATOM 683 O O . ARG A 1 89 ? 0.009 -7.537 17.210 1.00 98.38 89 ARG A O 1
ATOM 690 N N . ALA A 1 90 ? -0.166 -6.113 15.486 1.00 98.12 90 ALA A N 1
ATOM 691 C CA . ALA A 1 90 ? -0.615 -4.972 16.278 1.00 98.12 90 ALA A CA 1
ATOM 692 C C . ALA A 1 90 ? -2.100 -5.040 16.674 1.00 98.12 90 ALA A C 1
ATOM 694 O O . ALA A 1 90 ? -2.447 -4.583 17.760 1.00 98.12 90 ALA A O 1
ATOM 695 N N . VAL A 1 91 ? -2.975 -5.564 15.805 1.00 97.62 91 VAL A N 1
ATOM 696 C CA . VAL A 1 91 ? -4.441 -5.513 16.008 1.00 97.62 91 VAL A CA 1
ATOM 697 C C . VAL A 1 91 ? -5.161 -6.862 15.904 1.00 97.62 91 VAL A C 1
ATOM 699 O O . VAL A 1 91 ? -6.365 -6.923 16.148 1.00 97.62 91 VAL A O 1
ATOM 702 N N . GLY A 1 92 ? -4.447 -7.936 15.574 1.00 97.75 92 GLY A N 1
ATOM 703 C CA . GLY A 1 92 ? -4.996 -9.260 15.282 1.00 97.75 92 GLY A CA 1
ATOM 704 C C . GLY A 1 92 ? -5.335 -9.460 13.800 1.00 97.75 92 GLY A C 1
ATOM 705 O O . GLY A 1 92 ? -5.618 -8.501 13.072 1.00 97.75 92 GLY A O 1
ATOM 706 N N . ASP A 1 93 ? -5.336 -10.724 13.366 1.00 96.88 93 ASP A N 1
ATOM 707 C CA . ASP A 1 93 ? -5.515 -11.121 11.961 1.00 96.88 93 ASP A CA 1
ATOM 708 C C . ASP A 1 93 ? -6.855 -10.652 11.375 1.00 96.88 93 ASP A C 1
ATOM 710 O O . ASP A 1 93 ? -6.896 -10.091 10.284 1.00 96.88 93 ASP A O 1
ATOM 714 N N . GLU A 1 94 ? -7.954 -10.771 12.130 1.00 96.12 94 GLU A N 1
ATOM 715 C CA . GLU A 1 94 ? -9.295 -10.391 11.659 1.00 96.12 94 GLU A CA 1
ATOM 716 C C . GLU A 1 94 ? -9.388 -8.899 11.289 1.00 96.12 94 GLU A C 1
ATOM 718 O O . GLU A 1 94 ? -9.926 -8.528 10.237 1.00 96.12 94 GLU A O 1
ATOM 723 N N . LYS A 1 95 ? -8.828 -8.027 12.138 1.00 97.25 95 LYS A N 1
ATOM 724 C CA . LYS A 1 95 ? -8.812 -6.576 11.907 1.00 97.25 95 LYS A CA 1
ATOM 725 C C . LYS A 1 95 ? -7.860 -6.213 10.772 1.00 97.25 95 LYS A C 1
ATOM 727 O O . LYS A 1 95 ? -8.200 -5.359 9.950 1.00 97.25 95 LYS A O 1
ATOM 732 N N . ALA A 1 96 ? -6.697 -6.861 10.708 1.00 96.81 96 ALA A N 1
ATOM 733 C CA . ALA A 1 96 ? -5.728 -6.657 9.638 1.00 96.81 96 ALA A CA 1
ATOM 734 C C . ALA A 1 96 ? -6.293 -7.058 8.271 1.00 96.81 96 ALA A C 1
ATOM 736 O O . ALA A 1 96 ? -6.205 -6.274 7.325 1.00 96.81 96 ALA A O 1
ATOM 737 N N . ASP A 1 97 ? -6.971 -8.200 8.178 1.00 94.56 97 ASP A N 1
ATOM 738 C CA . ASP A 1 97 ? -7.652 -8.639 6.961 1.00 94.56 97 ASP A CA 1
ATOM 739 C C . ASP A 1 97 ? -8.781 -7.685 6.564 1.00 94.56 97 ASP A C 1
ATOM 741 O O . ASP A 1 97 ? -8.935 -7.347 5.388 1.00 94.56 97 ASP A O 1
ATOM 745 N N . GLY A 1 98 ? -9.556 -7.197 7.538 1.00 94.00 98 GLY A N 1
ATOM 746 C CA . GLY A 1 98 ? -10.569 -6.166 7.315 1.00 94.00 98 GLY A CA 1
ATOM 747 C C . GLY A 1 98 ? -9.992 -4.888 6.703 1.00 94.00 98 GLY A C 1
ATOM 748 O O . GLY A 1 98 ? -10.516 -4.379 5.710 1.00 94.00 98 GLY A O 1
ATOM 749 N N . LEU A 1 99 ? -8.870 -4.406 7.240 1.00 95.25 99 LEU A N 1
ATOM 750 C CA . LEU A 1 99 ? -8.146 -3.250 6.708 1.00 95.25 99 LEU A CA 1
ATOM 751 C C . LEU A 1 99 ? -7.561 -3.521 5.316 1.00 95.25 99 LEU A C 1
ATOM 753 O O . LEU A 1 99 ? -7.663 -2.668 4.433 1.00 95.25 99 LEU A O 1
ATOM 757 N N . ARG A 1 100 ? -7.009 -4.716 5.083 1.00 94.00 100 ARG A N 1
ATOM 758 C CA . ARG A 1 100 ? -6.449 -5.119 3.785 1.00 94.00 100 ARG A CA 1
ATOM 759 C C . ARG A 1 100 ? -7.520 -5.170 2.690 1.00 94.00 100 ARG A C 1
ATOM 761 O O . ARG A 1 100 ? -7.254 -4.765 1.556 1.00 94.00 100 ARG A O 1
ATOM 768 N N . ARG A 1 101 ? -8.746 -5.597 3.031 1.00 91.31 101 ARG A N 1
ATOM 769 C CA . ARG A 1 101 ? -9.924 -5.545 2.141 1.00 91.31 101 ARG A CA 1
ATOM 770 C C . ARG A 1 101 ? -10.321 -4.107 1.798 1.00 91.31 101 ARG A C 1
ATOM 772 O O . ARG A 1 101 ? -10.598 -3.829 0.633 1.00 91.31 101 ARG A O 1
ATOM 779 N N . LEU A 1 102 ? -10.302 -3.194 2.774 1.00 92.56 102 LEU A N 1
ATOM 780 C CA . LEU A 1 102 ? -10.597 -1.769 2.554 1.00 92.56 102 LEU A CA 1
ATOM 781 C C . LEU A 1 102 ? -9.551 -1.079 1.667 1.00 92.56 102 LEU A C 1
ATOM 783 O O . LEU A 1 102 ? -9.918 -0.290 0.799 1.00 92.56 102 LEU A O 1
ATOM 787 N N . ALA A 1 103 ? -8.272 -1.431 1.830 1.00 91.88 103 ALA A N 1
ATOM 788 C CA . ALA A 1 103 ? -7.158 -0.941 1.010 1.00 91.88 103 ALA A CA 1
ATOM 789 C C . ALA A 1 103 ? -7.140 -1.502 -0.429 1.00 91.88 103 ALA A C 1
ATOM 791 O O . ALA A 1 103 ? -6.177 -1.290 -1.165 1.00 91.88 103 ALA A O 1
ATOM 792 N N . GLY A 1 104 ? -8.123 -2.329 -0.811 1.00 82.94 104 GLY A N 1
ATOM 793 C CA . GLY A 1 104 ? -8.167 -2.986 -2.121 1.00 82.94 104 GLY A CA 1
ATOM 794 C C . GLY A 1 104 ? -7.024 -3.978 -2.388 1.00 82.94 104 GLY A C 1
ATOM 795 O O . GLY A 1 104 ? -6.909 -4.458 -3.512 1.00 82.94 104 GLY A O 1
ATOM 796 N N . SER A 1 105 ? -6.202 -4.291 -1.377 1.00 63.50 105 SER A N 1
ATOM 797 C CA . SER A 1 105 ? -4.999 -5.139 -1.473 1.00 63.50 105 SER A CA 1
ATOM 798 C C . SER A 1 105 ? -5.235 -6.586 -1.033 1.00 63.50 105 SER A C 1
ATOM 800 O O . SER A 1 105 ? -4.298 -7.378 -0.957 1.00 63.50 105 SER A O 1
ATOM 802 N N . GLY A 1 106 ? -6.474 -6.943 -0.698 1.00 53.19 106 GLY A N 1
ATOM 803 C CA . GLY A 1 106 ? -6.841 -8.323 -0.415 1.00 53.19 106 GLY A CA 1
ATOM 804 C C . GLY A 1 106 ? -7.128 -9.077 -1.715 1.00 53.19 106 GLY A C 1
ATOM 805 O O . GLY A 1 106 ? -7.872 -8.545 -2.549 1.00 53.19 106 GLY A O 1
ATOM 806 N N . PRO A 1 107 ? -6.634 -10.321 -1.886 1.00 48.44 107 PRO A N 1
ATOM 807 C CA . PRO A 1 107 ? -7.326 -11.241 -2.769 1.00 48.44 107 PRO A CA 1
ATOM 808 C C . PRO A 1 107 ? -8.776 -11.248 -2.293 1.00 48.44 107 PRO A C 1
ATOM 810 O O . PRO A 1 107 ? -9.046 -11.459 -1.108 1.00 48.44 107 PRO A O 1
ATOM 813 N N . LEU A 1 108 ? -9.709 -10.921 -3.191 1.00 47.41 108 LEU A N 1
ATOM 814 C CA . LEU A 1 108 ? -11.115 -11.178 -2.908 1.00 47.41 108 LEU A CA 1
ATOM 815 C C . LEU A 1 108 ? -11.179 -12.619 -2.404 1.00 47.41 108 LEU A C 1
ATOM 817 O O . LEU A 1 108 ? -10.539 -13.459 -3.047 1.00 47.41 108 LEU A O 1
ATOM 821 N N . PRO A 1 109 ? -11.850 -12.904 -1.271 1.00 51.28 109 PRO A N 1
ATOM 822 C CA . PRO A 1 109 ? -12.051 -14.278 -0.856 1.00 51.28 109 PRO A CA 1
ATOM 823 C C . PRO A 1 109 ? -12.611 -14.989 -2.077 1.00 51.28 109 PRO A C 1
ATOM 825 O O . PRO A 1 109 ? -13.695 -14.656 -2.566 1.00 51.28 109 PRO A O 1
ATOM 828 N N . GLY A 1 110 ? -11.786 -15.859 -2.658 1.00 46.94 110 GLY A N 1
ATOM 829 C CA . GLY A 1 110 ? -12.213 -16.647 -3.788 1.00 46.94 110 GLY A CA 1
ATOM 830 C C . GLY A 1 110 ? -13.438 -17.441 -3.345 1.00 46.94 110 GLY A C 1
ATOM 831 O O . GLY A 1 110 ? -13.616 -17.679 -2.144 1.00 46.94 110 GLY A O 1
ATOM 832 N N . PRO A 1 111 ? -14.277 -17.887 -4.282 1.00 48.88 111 PRO A N 1
ATOM 833 C CA . PRO A 1 111 ? -15.374 -18.798 -3.962 1.00 48.88 111 PRO A CA 1
ATOM 834 C C . PRO A 1 111 ? -14.923 -20.081 -3.221 1.00 48.88 111 PRO A C 1
ATOM 836 O O . PRO A 1 111 ? -15.772 -20.815 -2.728 1.00 48.88 111 PRO A O 1
ATOM 839 N N . ASP A 1 112 ? -13.612 -20.327 -3.099 1.00 46.12 112 ASP A N 1
ATOM 840 C CA . ASP A 1 112 ? -12.986 -21.439 -2.379 1.00 46.12 112 ASP A CA 1
ATOM 841 C C . ASP A 1 112 ? -12.482 -21.107 -0.956 1.00 46.12 112 ASP A C 1
ATOM 843 O O . ASP A 1 112 ? -11.793 -21.927 -0.348 1.00 46.12 112 ASP A O 1
ATOM 847 N N . ALA A 1 113 ? -12.797 -19.935 -0.385 1.00 44.78 113 ALA A N 1
ATOM 848 C CA . ALA A 1 113 ? -12.505 -19.681 1.028 1.00 44.78 113 ALA A CA 1
ATOM 849 C C . ALA A 1 113 ? -13.221 -20.737 1.910 1.00 44.78 113 ALA A C 1
ATOM 851 O O . ALA A 1 113 ? -14.449 -20.878 1.818 1.00 44.78 113 ALA A O 1
ATOM 852 N N . PRO A 1 114 ? -12.493 -21.496 2.757 1.00 43.72 114 PRO A N 1
ATOM 853 C CA . PRO A 1 114 ? -13.053 -22.599 3.532 1.00 43.72 114 PRO A CA 1
ATOM 854 C C . PRO A 1 114 ? -14.060 -22.062 4.555 1.00 43.72 114 PRO A C 1
ATOM 856 O O . PRO A 1 114 ? -13.696 -21.545 5.605 1.00 43.72 114 PRO A O 1
ATOM 859 N N . GLY A 1 115 ? -15.346 -22.148 4.217 1.00 46.50 115 GLY A N 1
ATOM 860 C CA . GLY A 1 115 ? -16.445 -21.675 5.064 1.00 46.50 115 GLY A CA 1
ATOM 861 C C . GLY A 1 115 ? -17.688 -21.229 4.298 1.00 46.50 115 GLY A C 1
ATOM 862 O O . GLY A 1 115 ? -18.783 -21.260 4.853 1.00 46.50 115 GLY A O 1
ATOM 863 N N . VAL A 1 116 ? -17.560 -20.894 3.011 1.00 44.84 116 VAL A N 1
ATOM 864 C CA . VAL A 1 116 ? -18.708 -20.599 2.136 1.00 44.84 116 VAL A CA 1
ATOM 865 C C . VAL A 1 116 ? -18.558 -21.395 0.849 1.00 44.84 116 VAL A C 1
ATOM 867 O O . VAL A 1 116 ? -18.452 -20.848 -0.242 1.00 44.84 116 VAL A O 1
ATOM 870 N N . GLY A 1 117 ? -18.537 -22.722 0.975 1.00 36.47 117 GLY A N 1
ATOM 871 C CA . GLY A 1 117 ? -18.756 -23.555 -0.199 1.00 36.47 117 GLY A CA 1
ATOM 872 C C . GLY A 1 117 ? -20.099 -23.164 -0.825 1.00 36.47 117 GLY A C 1
ATOM 873 O O . GLY A 1 117 ? -21.058 -22.919 -0.076 1.00 36.47 117 GLY A O 1
ATOM 874 N N . PRO A 1 118 ? -20.217 -23.101 -2.166 1.00 47.62 118 PRO A N 1
ATOM 875 C CA . PRO A 1 118 ? -21.531 -23.071 -2.781 1.00 47.62 118 PRO A CA 1
ATOM 876 C C . PRO A 1 118 ? -22.294 -24.229 -2.153 1.00 47.62 118 PRO A C 1
ATOM 878 O O . PRO A 1 118 ? -21.788 -25.354 -2.121 1.00 47.62 118 PRO A O 1
ATOM 881 N N . ARG A 1 119 ? -23.467 -23.949 -1.575 1.00 45.00 119 ARG A N 1
ATOM 882 C CA . ARG A 1 119 ? -24.416 -25.004 -1.241 1.00 45.00 119 ARG A CA 1
ATOM 883 C C . ARG A 1 119 ? -24.572 -25.796 -2.526 1.00 45.00 119 ARG A C 1
ATOM 885 O O . ARG A 1 119 ? -25.273 -25.348 -3.432 1.00 45.00 119 ARG A O 1
ATOM 892 N N . GLN A 1 120 ? -23.869 -26.923 -2.633 1.00 51.78 120 GLN A N 1
ATOM 893 C CA . GLN A 1 120 ? -24.186 -27.881 -3.663 1.00 51.78 120 GLN A CA 1
ATOM 894 C C . GLN A 1 120 ? -25.679 -28.120 -3.481 1.00 51.78 120 GLN A C 1
ATOM 896 O O . GLN A 1 120 ? -26.101 -28.325 -2.332 1.00 51.78 120 GLN A O 1
ATOM 901 N N . PRO A 1 121 ? -26.491 -27.976 -4.541 1.00 51.31 121 PRO A N 1
ATOM 902 C CA . PRO A 1 121 ? -27.886 -28.348 -4.450 1.00 51.31 121 PRO A CA 1
ATOM 903 C C . PRO A 1 121 ? -27.883 -29.747 -3.856 1.00 51.31 121 PRO A C 1
ATOM 905 O O . PRO A 1 121 ? -27.223 -30.641 -4.386 1.00 51.31 121 PRO A O 1
ATOM 908 N N . LEU A 1 122 ? -28.484 -29.867 -2.673 1.00 51.47 122 LEU A N 1
ATOM 909 C CA . LEU A 1 122 ? -28.569 -31.109 -1.933 1.00 51.47 122 LEU A CA 1
ATOM 910 C C . LEU A 1 122 ? -29.190 -32.105 -2.909 1.00 51.47 122 LEU A C 1
ATOM 912 O O . LEU A 1 122 ? -30.374 -31.994 -3.228 1.00 51.47 122 LEU A O 1
ATOM 916 N N . ALA A 1 123 ? -28.361 -32.972 -3.493 1.00 58.97 123 ALA A N 1
ATOM 917 C CA . ALA A 1 123 ? -28.834 -33.916 -4.482 1.00 58.97 123 ALA A CA 1
ATOM 918 C C . ALA A 1 123 ? -29.918 -34.751 -3.793 1.00 58.97 123 ALA A C 1
ATOM 920 O O . ALA A 1 123 ? -29.692 -35.214 -2.668 1.00 58.97 123 ALA A O 1
ATOM 921 N N . PRO A 1 124 ? -31.102 -34.905 -4.405 1.00 59.50 124 PRO A N 1
ATOM 922 C CA . PRO A 1 124 ? -32.153 -35.704 -3.808 1.00 59.50 124 PRO A CA 1
ATOM 923 C C . PRO A 1 124 ? -31.614 -37.122 -3.555 1.00 59.50 124 PRO A C 1
ATOM 925 O O . PRO A 1 124 ? -30.881 -37.658 -4.398 1.00 59.50 124 PRO A O 1
ATOM 928 N N . PRO A 1 125 ? -31.935 -37.736 -2.404 1.00 56.41 125 PRO A N 1
ATOM 929 C CA . PRO A 1 125 ? -31.545 -39.111 -2.129 1.00 56.41 125 PRO A CA 1
ATOM 930 C C . PRO A 1 125 ? -32.117 -40.014 -3.232 1.00 56.41 125 PRO A C 1
ATOM 932 O O . PRO A 1 125 ? -33.330 -40.145 -3.359 1.00 56.41 125 PRO A O 1
ATOM 935 N N . GLY A 1 126 ? -31.244 -40.589 -4.066 1.00 64.44 126 GLY A N 1
ATOM 936 C CA . GLY A 1 126 ? -31.632 -41.513 -5.140 1.00 64.44 126 GLY A CA 1
ATOM 937 C C . GLY A 1 126 ? -31.007 -41.262 -6.515 1.00 64.44 126 GLY A C 1
ATOM 938 O O . GLY A 1 126 ? -31.158 -42.105 -7.395 1.00 64.44 126 GLY A O 1
ATOM 939 N N . ALA A 1 127 ? -30.283 -40.158 -6.733 1.00 59.62 127 ALA A N 1
ATOM 940 C CA . ALA A 1 127 ? -29.612 -39.946 -8.018 1.00 59.62 127 ALA A CA 1
ATOM 941 C C . ALA A 1 127 ? -28.405 -40.902 -8.191 1.00 59.62 127 ALA A C 1
ATOM 943 O O . ALA A 1 127 ? -27.524 -40.936 -7.323 1.00 59.62 127 ALA A O 1
ATOM 944 N N . PRO A 1 128 ? -28.319 -41.671 -9.296 1.00 58.50 128 PRO A N 1
ATOM 945 C CA . PRO A 1 128 ? -27.177 -42.534 -9.569 1.00 58.50 128 PRO A CA 1
ATOM 946 C C . PRO A 1 128 ? -25.911 -41.686 -9.733 1.00 58.50 128 PRO A C 1
ATOM 948 O O . PRO A 1 128 ? -25.866 -40.750 -10.531 1.00 58.50 128 PRO A O 1
ATOM 951 N N . ARG A 1 129 ? -24.870 -42.012 -8.956 1.00 66.69 129 ARG A N 1
ATOM 952 C CA . ARG A 1 129 ? -23.541 -41.396 -9.067 1.00 66.69 129 ARG A CA 1
ATOM 953 C C . ARG A 1 129 ? -23.052 -41.502 -10.521 1.00 66.69 129 ARG A C 1
ATOM 955 O O . ARG A 1 129 ? -22.970 -42.625 -11.023 1.00 66.69 129 ARG A O 1
ATOM 962 N N . PRO A 1 130 ? -22.666 -40.397 -11.185 1.00 64.06 130 PRO A N 1
ATOM 963 C CA . PRO A 1 130 ? -21.971 -40.494 -12.457 1.00 64.06 130 PRO A CA 1
ATOM 964 C C . PRO A 1 130 ? -20.650 -41.232 -12.229 1.00 64.06 130 PRO A C 1
ATOM 966 O O . PRO A 1 130 ? -19.860 -40.884 -11.346 1.00 64.06 130 PRO A O 1
ATOM 969 N N . LEU A 1 131 ? -20.447 -42.295 -13.003 1.00 65.94 131 LEU A N 1
ATOM 970 C CA . LEU A 1 131 ? -19.210 -43.061 -13.043 1.00 65.94 131 LEU A CA 1
ATOM 971 C C . LEU A 1 131 ? -18.085 -42.103 -13.439 1.00 65.94 131 LEU A C 1
ATOM 973 O O . LEU A 1 131 ? -18.004 -41.668 -14.586 1.00 65.94 131 LEU A O 1
ATOM 977 N N . GLN A 1 132 ? -17.239 -41.737 -12.476 1.00 68.19 132 GLN A N 1
ATOM 978 C CA . GLN A 1 132 ? -16.055 -40.947 -12.777 1.00 68.19 132 GLN A CA 1
ATOM 979 C C . GLN A 1 132 ? -15.177 -41.743 -13.755 1.00 68.19 132 GLN A C 1
ATOM 981 O O . GLN A 1 132 ? -14.913 -42.925 -13.501 1.00 68.19 132 GLN A O 1
ATOM 986 N N . PRO A 1 133 ? -14.713 -41.132 -14.859 1.00 64.44 133 PRO A N 1
ATOM 987 C CA . PRO A 1 133 ? -13.753 -41.770 -15.741 1.00 64.44 133 PRO A CA 1
ATOM 988 C C . PRO A 1 133 ? -12.499 -42.084 -14.927 1.00 64.44 133 PRO A C 1
ATOM 990 O O . PRO A 1 133 ? -11.862 -41.197 -14.354 1.00 64.44 133 PRO A O 1
ATOM 993 N N . ARG A 1 134 ? -12.176 -43.376 -14.831 1.00 59.47 134 ARG A N 1
ATOM 994 C CA . ARG A 1 134 ? -10.948 -43.861 -14.204 1.00 59.47 134 ARG A CA 1
ATOM 995 C C . ARG A 1 134 ? -9.770 -43.124 -14.837 1.00 59.47 134 ARG A C 1
ATOM 997 O O . ARG A 1 134 ? -9.520 -43.281 -16.030 1.00 59.47 134 ARG A O 1
ATOM 1004 N N . ARG A 1 135 ? -9.060 -42.319 -14.041 1.00 64.00 135 ARG A N 1
ATOM 1005 C CA . ARG A 1 135 ? -7.764 -41.762 -14.440 1.00 64.00 135 ARG A CA 1
ATOM 1006 C C . ARG A 1 135 ? -6.869 -42.930 -14.875 1.00 64.00 135 ARG A C 1
ATOM 1008 O O . ARG A 1 135 ? -6.717 -43.867 -14.088 1.00 64.00 135 ARG A O 1
ATOM 1015 N N . PRO A 1 136 ? -6.299 -42.912 -16.090 1.00 60.78 136 PRO A N 1
ATOM 1016 C CA . PRO A 1 136 ? -5.305 -43.902 -16.467 1.00 60.78 136 PRO A CA 1
ATOM 1017 C C . PRO A 1 136 ? -4.115 -43.783 -15.511 1.00 60.78 136 PRO A C 1
ATOM 1019 O O . PRO A 1 136 ? -3.631 -42.680 -15.246 1.00 60.78 136 PRO A O 1
ATOM 1022 N N . LEU A 1 137 ? -3.684 -44.922 -14.965 1.00 59.00 137 LEU A N 1
ATOM 1023 C CA . LEU A 1 137 ? -2.427 -45.046 -14.238 1.00 59.00 137 LEU A CA 1
ATOM 1024 C C . LEU A 1 137 ? -1.304 -44.547 -15.154 1.00 59.00 137 LEU A C 1
ATOM 1026 O O . LEU A 1 137 ? -0.982 -45.188 -16.153 1.00 59.00 137 LEU A O 1
ATOM 1030 N N . GLN A 1 138 ? -0.738 -43.384 -14.831 1.00 65.31 138 GLN A N 1
ATOM 1031 C CA . GLN A 1 138 ? 0.510 -42.938 -15.434 1.00 65.31 138 GLN A CA 1
ATOM 1032 C C . GLN A 1 138 ? 1.595 -43.934 -15.033 1.00 65.31 138 GLN A C 1
ATOM 1034 O O . GLN A 1 138 ? 1.896 -44.103 -13.852 1.00 65.31 138 GLN A O 1
ATOM 1039 N N . ALA A 1 139 ? 2.139 -44.622 -16.032 1.00 62.25 139 ALA A N 1
ATOM 1040 C CA . ALA A 1 139 ? 3.340 -45.419 -15.881 1.00 62.25 139 ALA A CA 1
ATOM 1041 C C . ALA A 1 139 ? 4.507 -44.518 -15.422 1.00 62.25 139 ALA A C 1
ATOM 1043 O O . ALA A 1 139 ? 4.580 -43.361 -15.849 1.00 62.25 139 ALA A O 1
ATOM 1044 N N . PRO A 1 140 ? 5.423 -45.022 -14.578 1.00 57.25 140 PRO A N 1
ATOM 1045 C CA . PRO A 1 140 ? 6.641 -44.305 -14.219 1.00 57.25 140 PRO A CA 1
ATOM 1046 C C . PRO A 1 140 ? 7.478 -44.075 -15.483 1.00 57.25 140 PRO A C 1
ATOM 1048 O O . PRO A 1 140 ? 7.988 -45.015 -16.090 1.00 57.25 140 PRO A O 1
ATOM 1051 N N . GLY A 1 141 ? 7.566 -42.817 -15.913 1.00 57.19 141 GLY A N 1
ATOM 1052 C CA . GLY A 1 141 ? 8.398 -42.420 -17.043 1.00 57.19 141 GLY A CA 1
ATOM 1053 C C . GLY A 1 141 ? 9.890 -42.617 -16.734 1.00 57.19 141 GLY A C 1
ATOM 1054 O O . GLY A 1 141 ? 10.307 -42.417 -15.590 1.00 57.19 141 GLY A O 1
ATOM 1055 N N . PRO A 1 142 ? 10.707 -43.001 -17.728 1.00 61.22 142 PRO A N 1
ATOM 1056 C CA . PRO A 1 142 ? 12.143 -43.160 -17.561 1.00 61.22 142 PRO A CA 1
ATOM 1057 C C . PRO A 1 142 ? 12.838 -41.794 -17.503 1.00 61.22 142 PRO A C 1
ATOM 1059 O O . PRO A 1 142 ? 12.583 -40.923 -18.330 1.00 61.22 142 PRO A O 1
ATOM 1062 N N . GLY A 1 143 ? 13.759 -41.646 -16.549 1.00 52.16 143 GLY A N 1
ATOM 1063 C CA . GLY A 1 143 ? 14.854 -40.677 -16.608 1.00 52.16 143 GLY A CA 1
ATOM 1064 C C . GLY A 1 143 ? 14.463 -39.212 -16.431 1.00 52.16 143 GLY A C 1
ATOM 1065 O O . GLY A 1 143 ? 14.485 -38.443 -17.388 1.00 52.16 143 GLY A O 1
ATOM 1066 N N . GLN A 1 144 ? 14.226 -38.786 -15.186 1.00 61.81 144 GLN A N 1
ATOM 1067 C CA . GLN A 1 144 ? 14.527 -37.394 -14.850 1.00 61.81 144 GLN A CA 1
ATOM 1068 C C . GLN A 1 144 ? 16.046 -37.193 -14.988 1.00 61.81 144 GLN A C 1
ATOM 1070 O O . GLN A 1 144 ? 16.801 -37.947 -14.367 1.00 61.81 144 GLN A O 1
ATOM 1075 N N . PRO A 1 145 ? 16.522 -36.222 -15.790 1.00 60.34 145 PRO A N 1
ATOM 1076 C CA . PRO A 1 145 ? 17.919 -35.822 -15.747 1.00 60.34 145 PRO A CA 1
ATOM 1077 C C . PRO A 1 145 ? 18.233 -35.327 -14.334 1.00 60.34 145 PRO A C 1
ATOM 1079 O O . PRO A 1 145 ? 17.461 -34.565 -13.749 1.00 60.34 145 PRO A O 1
ATOM 1082 N N . ALA A 1 146 ? 19.343 -35.818 -13.783 1.00 60.00 146 ALA A N 1
ATOM 1083 C CA . ALA A 1 146 ? 19.818 -35.474 -12.454 1.00 60.00 146 ALA A CA 1
ATOM 1084 C C . ALA A 1 146 ? 19.793 -33.952 -12.252 1.00 60.00 146 ALA A C 1
ATOM 1086 O O . ALA A 1 146 ? 20.347 -33.200 -13.058 1.00 60.00 146 ALA A O 1
ATOM 1087 N N . GLN A 1 147 ? 19.142 -33.507 -11.176 1.00 68.81 147 GLN A N 1
ATOM 1088 C CA . GLN A 1 147 ? 19.321 -32.148 -10.683 1.00 68.81 147 GLN A CA 1
ATOM 1089 C C . GLN A 1 147 ? 20.823 -31.917 -10.456 1.00 68.81 147 GLN A C 1
ATOM 1091 O O . GLN A 1 147 ? 21.464 -32.757 -9.816 1.00 68.81 147 GLN A O 1
ATOM 1096 N N . PRO A 1 148 ? 21.403 -30.818 -10.968 1.00 70.12 148 PRO A N 1
ATOM 1097 C CA . P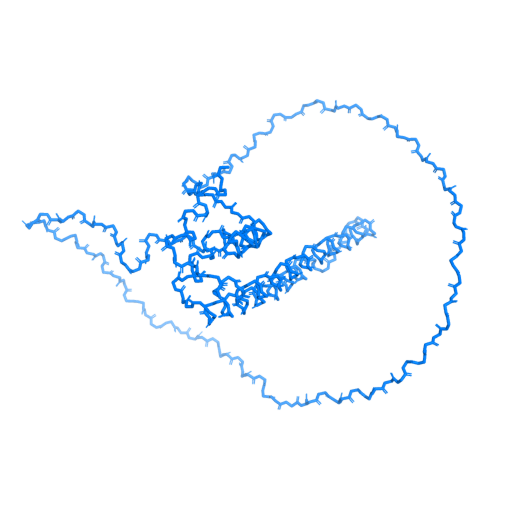RO A 1 148 ? 22.755 -30.442 -10.589 1.00 70.12 148 PRO A CA 1
ATOM 1098 C C . PRO A 1 148 ? 22.803 -30.232 -9.067 1.00 70.12 148 PRO A C 1
ATOM 1100 O O . PRO A 1 148 ? 21.825 -29.733 -8.497 1.00 70.12 148 PRO A O 1
ATOM 1103 N N . PRO A 1 149 ? 23.900 -30.627 -8.398 1.00 71.75 149 PRO A N 1
ATOM 1104 C CA . PRO A 1 149 ? 24.047 -30.417 -6.966 1.00 71.75 149 PRO A CA 1
ATOM 1105 C C . PRO A 1 149 ? 23.917 -28.921 -6.635 1.00 71.75 149 PRO A C 1
ATOM 1107 O O . PRO A 1 149 ? 24.287 -28.076 -7.460 1.00 71.75 149 PRO A O 1
ATOM 1110 N N . PRO A 1 150 ? 23.389 -28.571 -5.448 1.00 66.81 150 PRO A N 1
ATOM 1111 C CA . PRO A 1 150 ? 23.436 -27.196 -4.980 1.00 66.81 150 PRO A CA 1
ATOM 1112 C C . PRO A 1 150 ? 24.906 -26.748 -4.926 1.00 66.81 150 PRO A C 1
ATOM 1114 O O . PRO A 1 150 ? 25.760 -27.548 -4.534 1.00 66.81 150 PRO A O 1
ATOM 1117 N N . PRO A 1 151 ? 25.228 -25.509 -5.335 1.00 68.00 151 PRO A N 1
ATOM 1118 C CA . PRO A 1 151 ? 26.563 -24.974 -5.139 1.00 68.00 151 PRO A CA 1
ATOM 1119 C C . PRO A 1 151 ? 26.804 -24.862 -3.633 1.00 68.00 151 PRO A C 1
ATOM 1121 O O . PRO A 1 151 ? 26.285 -23.962 -2.970 1.00 68.00 151 PRO A O 1
ATOM 1124 N N . ASP A 1 152 ? 27.547 -25.824 -3.095 1.00 59.25 152 ASP A N 1
ATOM 1125 C CA . ASP A 1 152 ? 28.141 -25.717 -1.776 1.00 59.25 152 ASP A CA 1
ATOM 1126 C C . ASP A 1 152 ? 29.086 -24.515 -1.792 1.00 59.25 152 ASP A C 1
ATOM 1128 O O . ASP A 1 152 ? 30.012 -24.432 -2.599 1.00 59.25 152 ASP A O 1
ATOM 1132 N N . GLN A 1 153 ? 28.748 -23.551 -0.941 1.00 56.75 153 GLN A N 1
ATOM 1133 C CA . GLN A 1 153 ? 29.663 -22.802 -0.090 1.00 56.75 153 GLN A CA 1
ATOM 1134 C C . GLN A 1 153 ? 31.132 -22.851 -0.513 1.00 56.75 153 GLN A C 1
ATOM 1136 O O . GLN A 1 153 ? 31.826 -23.807 -0.192 1.00 56.75 153 GLN A O 1
ATOM 1141 N N . LEU A 1 154 ? 31.624 -21.767 -1.107 1.00 57.47 154 LEU A N 1
ATOM 1142 C CA . LEU A 1 154 ? 32.979 -21.268 -0.888 1.00 57.47 154 LEU A CA 1
ATOM 1143 C C . LEU A 1 154 ? 33.012 -19.790 -1.310 1.00 57.47 154 LEU A C 1
ATOM 1145 O O . LEU A 1 154 ? 32.408 -19.410 -2.307 1.00 57.47 154 LEU A O 1
ATOM 1149 N N . GLU A 1 155 ? 33.703 -18.993 -0.496 1.00 53.69 155 GLU A N 1
ATOM 1150 C CA . GLU A 1 155 ? 33.975 -17.551 -0.616 1.00 53.69 155 GLU A CA 1
ATOM 1151 C C . GLU A 1 155 ? 32.905 -16.577 -0.099 1.00 53.69 155 GLU A C 1
ATOM 1153 O O . GLU A 1 155 ? 32.043 -16.055 -0.803 1.00 53.69 155 GLU A O 1
ATOM 1158 N N . ALA A 1 156 ? 33.062 -16.251 1.188 1.00 57.06 156 ALA A N 1
ATOM 1159 C CA . ALA A 1 156 ? 32.716 -14.940 1.711 1.00 57.06 156 ALA A CA 1
ATOM 1160 C C . ALA A 1 156 ? 33.489 -13.865 0.918 1.00 57.06 156 ALA A C 1
ATOM 1162 O O . ALA A 1 156 ? 34.721 -13.919 0.896 1.00 57.06 156 ALA A O 1
ATOM 1163 N N . PRO A 1 157 ? 32.819 -12.891 0.281 1.00 58.56 157 PRO A N 1
ATOM 1164 C CA . P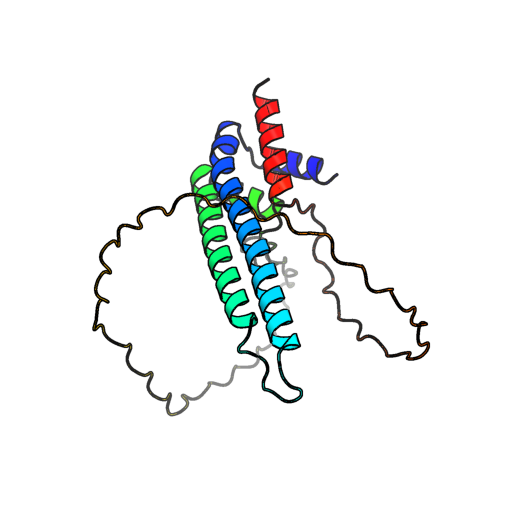RO A 1 157 ? 33.513 -11.740 -0.266 1.00 58.56 157 PRO A CA 1
ATOM 1165 C C . PRO A 1 157 ? 34.065 -10.880 0.876 1.00 58.56 157 PRO A C 1
ATOM 1167 O O . PRO A 1 157 ? 33.351 -10.512 1.812 1.00 58.56 157 PRO A O 1
ATOM 1170 N N . ASP A 1 158 ? 35.359 -10.597 0.758 1.00 63.38 158 ASP A N 1
ATOM 1171 C CA . ASP A 1 158 ? 36.156 -9.633 1.511 1.00 63.38 158 ASP A CA 1
ATOM 1172 C C . ASP A 1 158 ? 35.344 -8.359 1.822 1.00 63.38 158 ASP A C 1
ATOM 1174 O O . ASP A 1 158 ? 34.757 -7.739 0.928 1.00 63.38 158 ASP A O 1
ATOM 1178 N N . GLN A 1 159 ? 35.258 -7.991 3.104 1.00 61.81 159 GLN A N 1
ATOM 1179 C CA . GLN A 1 159 ? 34.563 -6.778 3.534 1.00 61.81 159 GLN A CA 1
ATOM 1180 C C . GLN A 1 159 ? 35.311 -5.545 3.003 1.00 61.81 159 GLN A C 1
ATOM 1182 O O . GLN A 1 159 ? 36.468 -5.343 3.371 1.00 61.81 159 GLN A O 1
ATOM 1187 N N . PRO A 1 160 ? 34.681 -4.664 2.206 1.00 62.94 160 PRO A N 1
ATOM 1188 C CA . PRO A 1 160 ? 35.310 -3.406 1.841 1.00 62.94 160 PRO A CA 1
ATOM 1189 C C . PRO A 1 160 ? 35.436 -2.511 3.081 1.00 62.94 160 PRO A C 1
ATOM 1191 O O . PRO A 1 160 ? 34.452 -2.195 3.752 1.00 62.94 160 PRO A O 1
ATOM 1194 N N . HIS A 1 161 ? 36.668 -2.093 3.369 1.00 66.81 161 HIS A N 1
ATOM 1195 C CA . HIS A 1 161 ? 36.990 -1.070 4.358 1.00 66.81 161 HIS A CA 1
ATOM 1196 C C . HIS A 1 161 ? 36.181 0.224 4.123 1.00 66.81 161 HIS A C 1
ATOM 1198 O O . HIS A 1 161 ? 35.949 0.602 2.970 1.00 66.81 161 HIS A O 1
ATOM 1204 N N . PRO A 1 162 ? 35.799 0.961 5.184 1.00 62.72 162 PRO A N 1
ATOM 1205 C CA . PRO A 1 162 ? 35.180 2.272 5.039 1.00 62.72 162 PRO A CA 1
ATOM 1206 C C . PRO A 1 162 ? 36.194 3.266 4.460 1.00 62.72 162 PRO A C 1
ATOM 1208 O O . PRO A 1 162 ? 37.144 3.676 5.126 1.00 62.72 162 PRO A O 1
ATOM 1211 N N . VAL A 1 163 ? 35.986 3.673 3.208 1.00 61.31 163 VAL A N 1
ATOM 1212 C CA . VAL A 1 163 ? 36.636 4.855 2.639 1.00 61.31 163 VAL A CA 1
ATOM 1213 C C . VAL A 1 163 ? 35.972 6.077 3.268 1.00 61.31 163 VAL A C 1
ATOM 1215 O O . VAL A 1 163 ? 34.802 6.356 3.010 1.00 61.31 163 VAL A O 1
ATOM 1218 N N . SER A 1 164 ? 36.715 6.799 4.106 1.00 59.53 164 SER A N 1
ATOM 1219 C CA . SER A 1 164 ? 36.333 8.129 4.581 1.00 59.53 164 SER A CA 1
ATOM 1220 C C . SER A 1 164 ? 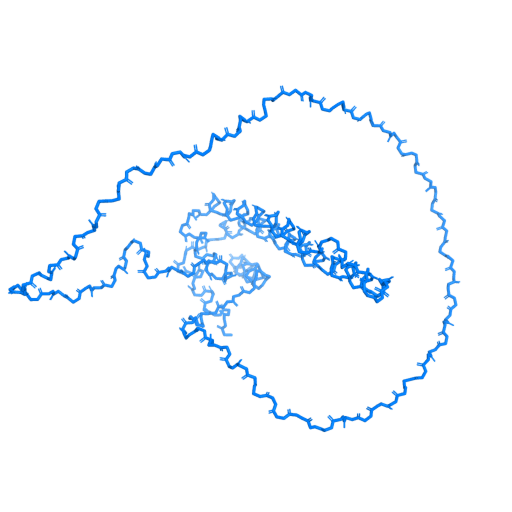36.208 9.072 3.383 1.00 59.53 164 SER A C 1
ATOM 1222 O O . SER A 1 164 ? 37.209 9.568 2.866 1.00 59.53 164 SER A O 1
ATOM 1224 N N . LEU A 1 165 ? 34.977 9.302 2.926 1.00 59.25 165 LEU A N 1
ATOM 1225 C CA . LEU A 1 165 ? 34.659 10.347 1.960 1.00 59.25 165 LEU A CA 1
ATOM 1226 C C . LEU A 1 165 ? 34.840 11.704 2.658 1.00 59.25 165 LEU A C 1
ATOM 1228 O O . LEU A 1 165 ? 34.028 12.111 3.484 1.00 59.25 165 LEU A O 1
ATOM 1232 N N . GLN A 1 166 ? 35.947 12.375 2.356 1.00 64.50 166 GLN A N 1
ATOM 1233 C CA . GLN A 1 166 ? 36.135 13.794 2.636 1.00 64.50 166 GLN A CA 1
ATOM 1234 C C . GLN A 1 166 ? 35.166 14.584 1.752 1.00 64.50 166 GLN A C 1
ATOM 1236 O O . GLN A 1 166 ? 35.253 14.502 0.530 1.00 64.50 166 GLN A O 1
ATOM 1241 N N . ASP A 1 167 ? 34.242 15.309 2.380 1.00 59.50 167 ASP A N 1
ATOM 1242 C CA . ASP A 1 167 ? 33.310 16.250 1.753 1.00 59.50 167 ASP A CA 1
ATOM 1243 C C . ASP A 1 167 ? 34.070 17.295 0.905 1.00 59.50 167 ASP A C 1
ATOM 1245 O O . ASP A 1 167 ? 34.822 18.103 1.464 1.00 59.50 167 ASP A O 1
ATOM 1249 N N . PRO A 1 168 ? 33.905 17.334 -0.432 1.00 60.53 168 PRO A N 1
ATOM 1250 C CA . PRO A 1 168 ? 34.284 18.500 -1.209 1.00 60.53 168 PRO A CA 1
ATOM 1251 C C . PRO A 1 168 ? 33.223 19.597 -1.034 1.00 60.53 168 PRO A C 1
ATOM 1253 O O . PRO A 1 168 ? 32.024 19.370 -1.184 1.00 60.53 168 PRO A O 1
ATOM 1256 N N . ALA A 1 169 ? 33.697 20.803 -0.723 1.00 70.69 169 ALA A N 1
ATOM 1257 C CA . ALA A 1 169 ? 32.899 22.005 -0.505 1.00 70.69 169 ALA A CA 1
ATOM 1258 C C . ALA A 1 169 ? 31.849 22.274 -1.612 1.00 70.69 169 ALA A C 1
ATOM 1260 O O . ALA A 1 169 ? 32.103 21.997 -2.789 1.00 70.69 169 ALA A O 1
ATOM 1261 N N . PRO A 1 170 ? 30.699 22.887 -1.270 1.00 66.19 170 PRO A N 1
ATOM 1262 C CA . PRO A 1 170 ? 29.656 23.212 -2.237 1.00 66.19 170 PRO A CA 1
ATOM 1263 C C . PRO A 1 170 ? 30.138 24.264 -3.247 1.00 66.19 170 PRO A C 1
ATOM 1265 O O . PRO A 1 170 ? 30.449 25.399 -2.883 1.00 66.19 170 PRO A O 1
ATOM 1268 N N . GLN A 1 171 ? 30.166 23.896 -4.531 1.00 68.56 171 GLN A N 1
ATOM 1269 C CA . GLN A 1 171 ? 30.268 24.859 -5.629 1.00 68.56 171 GLN A CA 1
ATOM 1270 C C . GLN A 1 171 ? 28.904 25.539 -5.861 1.00 68.56 171 GLN A C 1
ATOM 1272 O O . GLN A 1 171 ? 27.874 24.859 -5.829 1.00 68.56 171 GLN A O 1
ATOM 1277 N N . PRO A 1 172 ? 28.863 26.863 -6.103 1.00 72.00 172 PRO A N 1
ATOM 1278 C CA . PRO A 1 172 ? 27.628 27.576 -6.415 1.00 72.00 172 PRO A CA 1
ATOM 1279 C C . PRO A 1 172 ? 27.076 27.180 -7.799 1.00 72.00 172 PRO A C 1
ATOM 1281 O O . PRO A 1 172 ? 27.853 26.855 -8.701 1.00 72.00 172 PRO A O 1
ATOM 1284 N N . PRO A 1 173 ? 25.745 27.216 -7.999 1.00 66.50 173 PRO A N 1
ATOM 1285 C CA . PRO A 1 173 ? 25.129 26.842 -9.266 1.00 66.50 173 PRO A CA 1
ATOM 1286 C C . PRO A 1 173 ? 25.462 27.848 -10.373 1.00 66.50 173 PRO A C 1
ATOM 1288 O O . PRO A 1 173 ? 25.261 29.053 -10.225 1.00 66.50 173 PRO A O 1
ATOM 1291 N N . ALA A 1 174 ? 25.932 27.320 -11.503 1.00 57.03 174 ALA A N 1
ATOM 1292 C CA . ALA A 1 174 ? 26.091 28.060 -12.742 1.00 57.03 174 ALA A CA 1
ATOM 1293 C C . ALA A 1 174 ? 24.718 28.465 -13.303 1.00 57.03 174 ALA A C 1
ATOM 1295 O O . ALA A 1 174 ? 23.852 27.631 -13.579 1.00 57.03 174 ALA A O 1
ATOM 1296 N N . GLU A 1 175 ? 24.557 29.771 -13.473 1.00 60.28 175 GLU A N 1
ATOM 1297 C CA . GLU A 1 175 ? 23.447 30.447 -14.129 1.00 60.28 175 GLU A CA 1
ATOM 1298 C C . GLU A 1 175 ? 23.275 29.910 -15.561 1.00 60.28 175 GLU A C 1
ATOM 1300 O O . GLU A 1 175 ? 24.081 30.168 -16.454 1.00 60.28 175 GLU A O 1
ATOM 1305 N N . SER A 1 176 ? 22.244 29.089 -15.772 1.00 59.97 176 SER A N 1
ATOM 1306 C CA . SER A 1 176 ? 21.910 28.542 -17.088 1.00 59.97 176 SER A CA 1
ATOM 1307 C C . SER A 1 176 ? 20.938 29.472 -17.810 1.00 59.97 176 SER A C 1
ATOM 1309 O O . SER A 1 176 ? 19.789 29.639 -17.402 1.00 59.97 176 SER A O 1
ATOM 1311 N N . ALA A 1 177 ? 21.422 30.066 -18.899 1.00 69.19 177 ALA A N 1
ATOM 1312 C CA . ALA A 1 177 ? 20.661 30.891 -19.827 1.00 69.19 177 ALA A CA 1
ATOM 1313 C C . ALA A 1 177 ? 19.486 30.128 -20.493 1.00 69.19 177 ALA A C 1
ATOM 1315 O O . ALA A 1 177 ? 19.567 28.913 -20.702 1.00 69.19 177 ALA A O 1
ATOM 1316 N N . PRO A 1 178 ? 18.400 30.823 -20.883 1.00 63.31 178 PRO A N 1
ATOM 1317 C CA . PRO A 1 178 ? 17.251 30.214 -21.550 1.00 63.31 178 PRO A CA 1
ATOM 1318 C C . PRO A 1 178 ? 17.547 29.846 -23.016 1.00 63.31 178 PRO A C 1
ATOM 1320 O O . PRO A 1 178 ? 17.930 30.691 -23.823 1.00 63.31 178 PRO A O 1
ATOM 1323 N N . LEU A 1 179 ? 17.311 28.580 -23.375 1.00 71.25 179 LEU A N 1
ATOM 1324 C CA . LEU A 1 179 ? 17.361 28.083 -24.755 1.00 71.25 179 LEU A CA 1
ATOM 1325 C C . LEU A 1 179 ? 16.087 28.461 -25.550 1.00 71.25 179 LEU A C 1
ATOM 1327 O O . LEU A 1 179 ? 14.983 28.436 -24.993 1.00 71.25 179 LEU A O 1
ATOM 1331 N N . PRO A 1 180 ? 16.201 28.753 -26.862 1.00 62.09 180 PRO A N 1
ATOM 1332 C CA . PRO A 1 180 ? 15.066 29.040 -27.737 1.00 62.09 180 PRO A CA 1
ATOM 1333 C C . PRO A 1 180 ? 14.234 27.784 -28.051 1.00 62.09 180 PRO A C 1
ATOM 1335 O O . PRO A 1 180 ? 14.756 26.699 -28.304 1.00 62.09 180 PRO A O 1
ATOM 1338 N N . ARG A 1 181 ? 12.906 27.951 -28.059 1.00 58.59 181 ARG A N 1
ATOM 1339 C CA . ARG A 1 181 ? 11.919 26.910 -28.389 1.00 58.59 181 ARG A CA 1
ATOM 1340 C C . ARG A 1 181 ? 11.905 26.616 -29.899 1.00 58.59 181 ARG A C 1
ATOM 1342 O O . ARG A 1 181 ? 11.693 27.554 -30.666 1.00 58.59 181 ARG A O 1
ATOM 1349 N N . PRO A 1 182 ? 12.014 25.352 -30.347 1.00 57.69 182 PRO A N 1
ATOM 1350 C CA . PRO A 1 182 ? 11.689 24.996 -31.721 1.00 57.69 182 PRO A CA 1
ATOM 1351 C C . PRO A 1 182 ? 10.168 24.923 -31.926 1.00 57.69 182 PRO A C 1
ATOM 1353 O O . PRO A 1 182 ? 9.427 24.301 -31.162 1.00 57.69 182 PRO A O 1
ATOM 1356 N N . SER A 1 183 ? 9.726 25.590 -32.985 1.00 53.09 183 SER A N 1
ATOM 1357 C CA . SER A 1 183 ? 8.353 25.711 -33.462 1.00 53.09 183 SER A CA 1
ATOM 1358 C C . SER A 1 183 ? 7.705 24.348 -33.733 1.00 53.09 183 SER A C 1
ATOM 1360 O O . SER A 1 183 ? 8.214 23.547 -34.516 1.00 53.09 183 SER A O 1
ATOM 1362 N N . GLN A 1 184 ? 6.547 24.101 -33.112 1.00 50.72 184 GLN A N 1
ATOM 1363 C CA . GLN A 1 184 ? 5.698 22.944 -33.397 1.00 50.72 184 GLN A CA 1
ATOM 1364 C C . GLN A 1 184 ? 5.086 23.068 -34.797 1.00 50.72 184 GLN A C 1
ATOM 1366 O O . GLN A 1 184 ? 4.163 23.847 -35.029 1.00 50.72 184 GLN A O 1
ATOM 1371 N N . GLY A 1 185 ? 5.604 22.269 -35.729 1.00 60.12 185 GLY A N 1
ATOM 1372 C CA . GLY A 1 185 ? 4.981 22.005 -37.019 1.00 60.12 185 GLY A CA 1
ATOM 1373 C C . GLY A 1 185 ? 3.732 21.141 -36.850 1.00 60.12 185 GLY A C 1
ATOM 1374 O O . GLY A 1 185 ? 3.798 19.988 -36.426 1.00 60.12 185 GLY A O 1
ATOM 1375 N N . PHE A 1 186 ? 2.598 21.730 -37.201 1.00 55.31 186 PHE A N 1
ATOM 1376 C CA . PHE A 1 186 ? 1.283 21.119 -37.331 1.00 55.31 186 PHE A CA 1
ATOM 1377 C C . PHE A 1 186 ? 1.337 19.931 -38.315 1.00 55.31 186 PHE A C 1
ATOM 1379 O O . PHE A 1 186 ? 1.745 20.095 -39.465 1.00 55.31 186 PHE A O 1
ATOM 1386 N N . ARG A 1 187 ? 0.917 18.732 -37.890 1.00 64.06 187 ARG A N 1
ATOM 1387 C CA . ARG A 1 187 ? 0.650 17.593 -38.788 1.00 64.06 187 ARG A CA 1
ATOM 1388 C C . ARG A 1 187 ? -0.850 17.265 -38.760 1.00 64.06 187 ARG A C 1
ATOM 1390 O O . ARG A 1 187 ? -1.386 17.082 -37.669 1.00 64.06 187 ARG A O 1
ATOM 1397 N N . PRO A 1 188 ? -1.531 17.183 -39.918 1.00 62.78 188 PRO A N 1
ATOM 1398 C CA . PRO A 1 188 ? -2.960 16.886 -39.978 1.00 62.78 188 PRO A CA 1
ATOM 1399 C C . PRO A 1 188 ? -3.267 15.419 -39.616 1.00 62.78 188 PRO A C 1
ATOM 1401 O O . PRO A 1 188 ? -2.418 14.542 -39.816 1.00 62.78 188 PRO A O 1
ATOM 1404 N N . PRO A 1 189 ? -4.485 15.125 -39.121 1.00 58.66 189 PRO A N 1
ATOM 1405 C CA . PRO A 1 189 ? -4.922 13.766 -38.829 1.00 58.66 189 PRO A CA 1
ATOM 1406 C C . PRO A 1 189 ? -5.117 12.972 -40.126 1.00 58.66 189 PRO A C 1
ATOM 1408 O O . PRO A 1 189 ? -5.899 13.340 -41.003 1.00 58.66 189 PRO A O 1
ATOM 1411 N N . ARG A 1 190 ? -4.400 11.852 -40.244 1.00 48.25 190 ARG A N 1
ATOM 1412 C CA . ARG A 1 190 ? -4.575 10.884 -41.328 1.00 48.25 190 ARG A CA 1
ATOM 1413 C C . ARG A 1 190 ? -5.823 10.051 -41.033 1.00 48.25 190 ARG A C 1
ATOM 1415 O O . ARG A 1 190 ? -5.818 9.214 -40.135 1.00 48.25 190 ARG A O 1
ATOM 1422 N N . ALA A 1 191 ? -6.890 10.314 -41.777 1.00 58.00 191 ALA A N 1
ATOM 1423 C CA . ALA A 1 191 ? -8.097 9.504 -41.778 1.00 58.00 191 ALA A CA 1
ATOM 1424 C C . ALA A 1 191 ? -7.825 8.130 -42.420 1.00 58.00 191 ALA A C 1
ATOM 1426 O O . ALA A 1 191 ? -7.201 8.057 -43.478 1.00 58.00 191 ALA A O 1
ATOM 1427 N N . GLY A 1 192 ? -8.344 7.064 -41.803 1.00 54.09 192 GLY A N 1
ATOM 1428 C CA . GLY A 1 192 ? -8.639 5.804 -42.493 1.00 54.09 192 GLY A CA 1
ATOM 1429 C C . GLY A 1 192 ? -7.870 4.567 -42.026 1.00 54.09 192 GLY A C 1
ATOM 1430 O O . GLY A 1 192 ? -6.857 4.216 -42.620 1.00 54.09 192 GLY A O 1
ATOM 1431 N N . ALA A 1 193 ? -8.429 3.851 -41.042 1.00 44.41 193 ALA A N 1
ATOM 1432 C CA . ALA A 1 193 ? -8.423 2.382 -40.992 1.00 44.41 193 ALA A CA 1
ATOM 1433 C C . ALA A 1 193 ? -9.477 1.871 -39.979 1.00 44.41 193 ALA A C 1
ATOM 1435 O O . ALA A 1 193 ? -9.279 2.030 -38.774 1.00 44.41 193 ALA A O 1
ATOM 1436 N N . PRO A 1 194 ? -10.585 1.235 -40.410 1.00 50.97 194 PRO A N 1
ATOM 1437 C CA . PRO A 1 194 ? -11.474 0.497 -39.514 1.00 50.97 194 PRO A CA 1
ATOM 1438 C C . PRO A 1 194 ? -10.854 -0.873 -39.194 1.00 50.97 194 PRO A C 1
ATOM 1440 O O . PRO A 1 194 ? -11.234 -1.907 -39.739 1.00 50.97 194 PRO A O 1
ATOM 1443 N N . GLY A 1 195 ? -9.842 -0.871 -38.328 1.00 44.50 195 GLY A N 1
ATOM 1444 C CA . GLY A 1 195 ? -9.243 -2.078 -37.766 1.00 44.50 195 GLY A CA 1
ATOM 1445 C C . GLY A 1 195 ? -9.981 -2.480 -36.496 1.00 44.50 195 GLY A C 1
ATOM 1446 O O . GLY A 1 195 ? -9.822 -1.842 -35.463 1.00 44.50 195 GLY A O 1
ATOM 1447 N N . ARG A 1 196 ? -10.801 -3.528 -36.599 1.00 49.81 196 ARG A N 1
ATOM 1448 C CA . ARG A 1 196 ? -11.460 -4.266 -35.510 1.00 49.81 196 ARG A CA 1
ATOM 1449 C C . ARG A 1 196 ? -10.525 -4.409 -34.296 1.00 49.81 196 ARG A C 1
ATOM 1451 O O . ARG A 1 196 ? -9.641 -5.263 -34.291 1.00 49.81 196 ARG A O 1
ATOM 1458 N N . SER A 1 197 ? -10.726 -3.593 -33.265 1.00 48.56 197 SER A N 1
ATOM 1459 C CA . SER A 1 197 ? -10.085 -3.805 -31.969 1.00 48.56 197 SER A CA 1
ATOM 1460 C C . SER A 1 197 ? -10.595 -5.136 -31.409 1.00 48.56 197 SER A C 1
ATOM 1462 O O . SER A 1 197 ? -11.815 -5.296 -31.302 1.00 48.56 197 SER A O 1
ATOM 1464 N N . PRO A 1 198 ? -9.729 -6.105 -31.063 1.00 52.56 198 PRO A N 1
ATOM 1465 C CA . PRO A 1 198 ? -10.165 -7.279 -30.329 1.00 52.56 198 PRO A CA 1
ATOM 1466 C C . PRO A 1 198 ? -10.722 -6.790 -28.996 1.00 52.56 198 PRO A C 1
ATOM 1468 O O . PRO A 1 198 ? -9.994 -6.267 -28.153 1.00 52.56 198 PRO A O 1
ATOM 1471 N N . SER A 1 199 ? -12.038 -6.898 -28.839 1.00 50.38 199 SER A N 1
ATOM 1472 C CA . SER A 1 199 ? -12.721 -6.701 -27.571 1.00 50.38 199 SER A CA 1
ATOM 1473 C C . SER A 1 199 ? -12.181 -7.762 -26.621 1.00 50.38 199 SER A C 1
ATOM 1475 O O . SER A 1 199 ? -12.632 -8.906 -26.636 1.00 50.38 199 SER A O 1
ATOM 1477 N N . LEU A 1 200 ? -11.136 -7.418 -25.867 1.00 56.94 200 LEU A N 1
ATOM 1478 C CA . LEU A 1 200 ? -10.634 -8.282 -24.813 1.00 56.94 200 LEU A CA 1
ATOM 1479 C C . LEU A 1 200 ? -11.809 -8.542 -23.863 1.00 56.94 200 LEU A C 1
ATOM 1481 O O . LEU A 1 200 ? -12.471 -7.579 -23.461 1.00 56.94 200 LEU A O 1
ATOM 1485 N N . PRO A 1 201 ? -12.114 -9.810 -23.542 1.00 52.75 201 PRO A N 1
ATOM 1486 C CA . PRO A 1 201 ? -13.171 -10.127 -22.603 1.00 52.75 201 PRO A CA 1
ATOM 1487 C C . PRO A 1 201 ? -12.770 -9.537 -21.253 1.00 52.75 201 PRO A C 1
ATOM 1489 O O . PRO A 1 201 ? -11.906 -10.069 -20.557 1.00 52.75 201 PRO A O 1
ATOM 1492 N N . PHE A 1 202 ? -13.367 -8.401 -20.898 1.00 48.53 202 PHE A N 1
ATOM 1493 C CA . PHE A 1 202 ? -13.328 -7.923 -19.528 1.00 48.53 202 PHE A CA 1
ATOM 1494 C C . PHE A 1 202 ? -13.951 -9.026 -18.670 1.00 48.53 202 PHE A C 1
ATOM 1496 O O . PHE A 1 202 ? -15.083 -9.427 -18.958 1.00 48.53 202 PHE A O 1
ATOM 1503 N N . PRO A 1 203 ? -13.237 -9.561 -17.666 1.00 59.38 203 PRO A N 1
ATOM 1504 C CA . PRO A 1 203 ? -13.786 -10.604 -16.819 1.00 59.38 203 PRO A CA 1
ATOM 1505 C C . PRO A 1 203 ? -15.045 -10.052 -16.130 1.00 59.38 203 PRO A C 1
ATOM 1507 O O . PRO A 1 203 ? -14.955 -9.044 -15.418 1.00 59.38 203 PRO A O 1
ATOM 1510 N N . PRO A 1 204 ? -16.229 -10.647 -16.359 1.00 45.69 204 PRO A N 1
ATOM 1511 C CA . PRO A 1 204 ? -17.454 -10.186 -15.732 1.00 45.69 204 PRO A CA 1
ATOM 1512 C C . PRO A 1 204 ? -17.377 -10.457 -14.227 1.00 45.69 204 PRO A C 1
ATOM 1514 O O . PRO A 1 204 ? -17.138 -11.584 -13.803 1.00 45.69 204 PRO A O 1
ATOM 1517 N N . GLY A 1 205 ? -17.604 -9.418 -13.422 1.00 50.59 205 GLY A N 1
ATOM 1518 C CA . GLY A 1 205 ? -17.913 -9.587 -12.002 1.00 50.59 205 GLY A CA 1
ATOM 1519 C C . GLY A 1 205 ? -16.787 -9.332 -11.004 1.00 50.59 205 GLY A C 1
ATOM 1520 O O . GLY A 1 205 ? -16.799 -9.954 -9.947 1.00 50.59 205 GLY A O 1
ATOM 1521 N N . GLN A 1 206 ? -15.858 -8.396 -11.248 1.00 55.75 206 GLN A N 1
ATOM 1522 C CA . GLN A 1 206 ? -15.140 -7.830 -10.098 1.00 55.75 206 GLN A CA 1
ATOM 1523 C C . GLN A 1 206 ? -16.138 -7.018 -9.254 1.00 55.75 206 GLN A C 1
ATOM 1525 O O . GLN A 1 206 ? -16.703 -6.049 -9.768 1.00 55.75 206 GLN A O 1
ATOM 1530 N N . PRO A 1 207 ? -16.398 -7.393 -7.987 1.00 54.12 207 PRO A N 1
ATOM 1531 C CA . PRO A 1 207 ? -17.267 -6.617 -7.122 1.00 54.12 207 PRO A CA 1
ATOM 1532 C C . PRO A 1 207 ? -16.681 -5.213 -6.972 1.00 54.12 207 PRO A C 1
ATOM 1534 O O . PRO A 1 207 ? -15.564 -5.034 -6.483 1.00 54.12 207 PRO A O 1
ATOM 1537 N N . MET A 1 208 ? -17.459 -4.218 -7.400 1.00 55.97 208 MET A N 1
ATOM 1538 C CA . MET A 1 208 ? -17.208 -2.787 -7.211 1.00 55.97 208 MET A CA 1
ATOM 1539 C C . MET A 1 208 ? -17.442 -2.409 -5.742 1.00 55.97 208 MET A C 1
ATOM 1541 O O . MET A 1 208 ? -18.277 -1.569 -5.416 1.00 55.97 208 MET A O 1
ATOM 1545 N N . GLY A 1 209 ? -16.748 -3.087 -4.829 1.00 62.88 209 GLY A N 1
ATOM 1546 C CA . GLY A 1 209 ? -16.630 -2.614 -3.459 1.00 62.88 209 GLY A CA 1
ATOM 1547 C C . GLY A 1 209 ? -15.877 -1.279 -3.447 1.00 62.88 209 GLY A C 1
ATOM 1548 O O . GLY A 1 209 ? -15.052 -1.042 -4.336 1.00 62.88 209 GLY A O 1
ATOM 1549 N N . PRO A 1 210 ? -16.140 -0.396 -2.471 1.00 65.56 210 PRO A N 1
ATOM 1550 C CA . PRO A 1 210 ? -15.362 0.825 -2.309 1.00 65.56 210 PRO A CA 1
ATOM 1551 C C . PRO A 1 210 ? -13.897 0.443 -2.069 1.00 65.56 210 PRO A C 1
ATOM 1553 O O . PRO A 1 210 ? -13.560 -0.111 -1.025 1.00 65.56 210 PRO A O 1
ATOM 1556 N N . ARG A 1 211 ? -13.038 0.694 -3.058 1.00 81.25 211 ARG A N 1
ATOM 1557 C CA . ARG A 1 211 ? -11.589 0.531 -2.934 1.00 81.25 211 ARG A CA 1
ATOM 1558 C C . ARG A 1 211 ? -11.016 1.878 -2.537 1.00 81.25 211 ARG A C 1
ATOM 1560 O O . ARG A 1 211 ? -11.046 2.801 -3.344 1.00 81.25 211 ARG A O 1
ATOM 1567 N N . LEU A 1 212 ? -10.546 1.978 -1.300 1.00 90.81 212 LEU A N 1
ATOM 1568 C CA . LEU A 1 212 ? -9.749 3.121 -0.883 1.00 90.81 212 LEU A CA 1
ATOM 1569 C C . LEU A 1 212 ? -8.314 2.879 -1.332 1.00 90.81 212 LEU A C 1
ATOM 1571 O O . LEU A 1 212 ? -7.780 1.779 -1.166 1.00 90.81 212 LEU A O 1
ATOM 1575 N N . SER A 1 213 ? -7.680 3.910 -1.871 1.00 93.19 213 SER A N 1
ATOM 1576 C CA . SER A 1 213 ? -6.227 3.936 -1.959 1.00 93.19 213 SER A CA 1
ATOM 1577 C C . SER A 1 213 ? -5.616 3.847 -0.557 1.00 93.19 213 SER A C 1
ATOM 1579 O O . SER A 1 213 ? -6.233 4.222 0.445 1.00 93.19 213 SER A O 1
ATOM 1581 N N . LEU A 1 214 ? 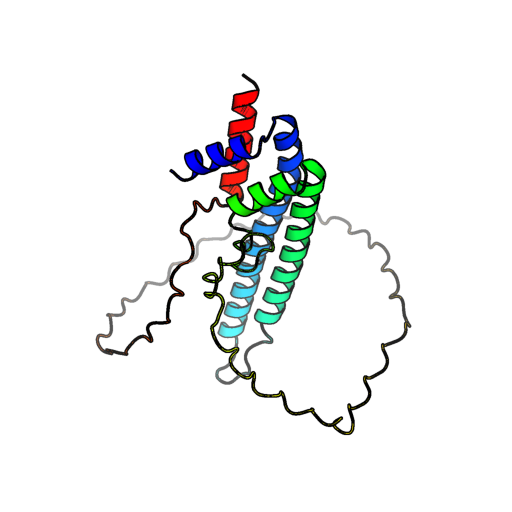-4.370 3.375 -0.470 1.00 94.88 214 LEU A N 1
ATOM 1582 C CA . LEU A 1 214 ? -3.656 3.301 0.806 1.00 94.88 214 LEU A CA 1
ATOM 1583 C C . LEU A 1 214 ? -3.562 4.675 1.492 1.00 94.88 214 LEU A C 1
ATOM 1585 O O . LEU A 1 214 ? -3.658 4.755 2.714 1.00 94.88 214 LEU A O 1
ATOM 1589 N N . GLN A 1 215 ? -3.423 5.752 0.712 1.00 95.69 215 GLN A N 1
ATOM 1590 C CA . GLN A 1 215 ? -3.427 7.120 1.233 1.00 95.69 215 GLN A CA 1
ATOM 1591 C C . GLN A 1 215 ? -4.776 7.484 1.858 1.00 95.69 215 GLN A C 1
ATOM 1593 O O . GLN A 1 215 ? -4.808 7.917 3.004 1.00 95.69 215 GLN A O 1
ATOM 1598 N N . GLU A 1 216 ? -5.880 7.261 1.140 1.00 95.62 216 GLU A N 1
ATOM 1599 C CA . GLU A 1 216 ? -7.224 7.562 1.647 1.00 95.62 216 GLU A CA 1
ATOM 1600 C C . GLU A 1 216 ? -7.541 6.749 2.908 1.00 95.62 216 GLU A C 1
ATOM 1602 O O . GLU A 1 216 ? -8.165 7.263 3.833 1.00 95.62 216 GLU A O 1
ATOM 1607 N N . LEU A 1 217 ? -7.068 5.499 2.989 1.00 96.25 217 LEU A N 1
ATOM 1608 C CA . LEU A 1 217 ? -7.195 4.691 4.200 1.00 96.25 217 LEU A CA 1
ATOM 1609 C C . LEU A 1 217 ? -6.441 5.313 5.387 1.00 96.25 217 LEU A C 1
ATOM 1611 O O . LEU A 1 217 ? -7.003 5.391 6.481 1.00 96.25 217 LEU A O 1
ATOM 1615 N N . ILE A 1 218 ? -5.193 5.751 5.189 1.00 97.31 218 ILE A N 1
ATOM 1616 C CA . ILE A 1 218 ? -4.388 6.412 6.232 1.00 97.31 218 ILE A CA 1
ATOM 1617 C C . ILE A 1 218 ? -5.079 7.696 6.698 1.00 97.31 218 ILE A C 1
ATOM 1619 O O . ILE A 1 218 ? -5.288 7.871 7.899 1.00 97.31 218 ILE A O 1
ATOM 1623 N N . ASP A 1 219 ? -5.496 8.550 5.763 1.00 97.50 219 ASP A N 1
ATOM 1624 C CA . ASP A 1 219 ? -6.143 9.827 6.072 1.00 97.50 219 ASP A CA 1
ATOM 1625 C C . ASP A 1 219 ? -7.452 9.605 6.847 1.00 97.50 219 ASP A C 1
ATOM 1627 O O . ASP A 1 219 ? -7.733 10.292 7.833 1.00 97.50 219 ASP A O 1
ATOM 1631 N N . LEU A 1 220 ? -8.239 8.595 6.462 1.00 97.12 220 LEU A N 1
ATOM 1632 C CA . LEU A 1 220 ? -9.490 8.250 7.135 1.00 97.12 220 LEU A CA 1
ATOM 1633 C C . LEU A 1 220 ? -9.260 7.715 8.558 1.00 97.12 220 LEU A C 1
ATOM 1635 O O . LEU A 1 220 ? -10.014 8.047 9.478 1.00 97.12 220 LEU A O 1
ATOM 1639 N N . LEU A 1 221 ? -8.210 6.915 8.764 1.00 97.38 221 LEU A N 1
ATOM 1640 C CA . LEU A 1 221 ? -7.807 6.433 10.087 1.00 97.38 221 LEU A CA 1
ATOM 1641 C C . LEU A 1 221 ? -7.365 7.587 10.996 1.00 97.38 221 LEU A C 1
ATOM 1643 O O . LEU A 1 221 ? -7.759 7.634 12.163 1.00 97.38 221 LEU A O 1
ATOM 1647 N N . GLU A 1 222 ? -6.602 8.545 10.471 1.00 97.94 222 GLU A N 1
ATOM 1648 C CA . GLU A 1 222 ? -6.190 9.743 11.208 1.00 97.94 222 GLU A CA 1
ATOM 1649 C C . GLU A 1 222 ? -7.383 10.623 11.588 1.00 97.94 222 GLU A C 1
ATOM 1651 O O . GLU A 1 222 ? -7.498 11.038 12.745 1.00 97.94 222 GLU A O 1
ATOM 1656 N N . GLN A 1 223 ? -8.317 10.844 10.659 1.00 97.69 223 GLN A N 1
ATOM 1657 C CA . GLN A 1 223 ? -9.560 11.569 10.928 1.00 97.69 223 GLN A CA 1
ATOM 1658 C C . GLN A 1 223 ? -10.392 10.876 12.014 1.00 97.69 223 GLN A C 1
ATOM 1660 O O . GLN A 1 223 ? -10.835 11.527 12.965 1.00 97.69 223 GLN A O 1
ATOM 1665 N N . LYS A 1 224 ? -10.560 9.547 11.932 1.00 96.56 224 LYS A N 1
ATOM 1666 C CA . LYS A 1 224 ? -11.280 8.764 12.949 1.00 96.56 224 LYS A CA 1
ATOM 1667 C C . LYS A 1 224 ? -10.583 8.844 14.312 1.00 96.56 224 LYS A C 1
ATOM 1669 O O . LYS A 1 224 ? -11.247 8.995 15.337 1.00 96.56 224 LYS A O 1
ATOM 1674 N N . LEU A 1 225 ? -9.250 8.789 14.341 1.00 97.75 225 LEU A N 1
ATOM 1675 C CA . LEU A 1 225 ? -8.467 8.948 15.565 1.00 97.75 225 LEU A CA 1
ATOM 1676 C C . LEU A 1 225 ? -8.635 10.340 16.185 1.00 97.75 225 LEU A C 1
ATOM 1678 O O . LEU A 1 225 ? -8.765 10.448 17.404 1.00 97.75 225 LEU A O 1
ATOM 1682 N N . ALA A 1 226 ? -8.640 11.393 15.367 1.00 97.94 226 ALA A N 1
ATOM 1683 C CA . ALA A 1 226 ? -8.869 12.759 15.821 1.00 97.94 226 ALA A CA 1
ATOM 1684 C C . ALA A 1 226 ? -10.284 12.940 16.395 1.00 97.94 226 ALA A C 1
ATOM 1686 O O . ALA A 1 226 ? -10.441 13.595 17.423 1.00 97.94 226 ALA A O 1
ATOM 1687 N N . ALA A 1 227 ? -11.296 12.319 15.780 1.00 97.38 227 ALA A N 1
ATOM 1688 C CA . ALA A 1 227 ? -12.673 12.351 16.267 1.00 97.38 227 ALA A CA 1
ATOM 1689 C C . ALA A 1 227 ? -12.841 11.655 17.630 1.00 97.38 227 ALA A C 1
ATOM 1691 O O . ALA A 1 227 ? -13.562 12.164 18.476 1.00 97.38 227 ALA A O 1
ATOM 1692 N N . MET A 1 228 ? -12.134 10.545 17.877 1.00 97.19 228 MET A N 1
ATOM 1693 C CA . MET A 1 228 ? -12.175 9.817 19.159 1.00 97.19 228 MET A CA 1
ATOM 1694 C C . MET A 1 228 ? -11.440 10.514 20.317 1.00 97.19 228 MET A C 1
ATOM 1696 O O . MET A 1 228 ? -11.491 10.035 21.446 1.00 97.19 228 MET A O 1
ATOM 1700 N N . ARG A 1 229 ? -10.690 11.590 20.049 1.00 95.94 229 ARG A N 1
ATOM 1701 C CA . ARG A 1 229 ? -9.987 12.372 21.082 1.00 95.94 229 ARG A CA 1
ATOM 1702 C C . ARG A 1 229 ? -10.819 13.533 21.635 1.00 95.94 229 ARG A C 1
ATOM 1704 O O . ARG A 1 229 ? -10.334 14.208 22.539 1.00 95.94 229 ARG A O 1
ATOM 1711 N N . ARG A 1 230 ? -11.988 13.798 21.053 1.00 89.94 230 ARG A N 1
ATOM 1712 C CA . ARG A 1 230 ? -12.929 14.830 21.501 1.00 89.94 230 ARG A CA 1
ATOM 1713 C C . ARG A 1 230 ? -13.900 14.243 22.510 1.00 89.94 230 ARG A C 1
ATOM 1715 O O . ARG A 1 230 ? -14.252 14.995 23.438 1.00 89.94 230 ARG A O 1
#

Foldseek 3Di:
DQLVVLVVLCVVLVQDLQLLVQLLVLLVVLVVLVVVLVVVLVVLVVVQVVQVVVDDVPDDRPDDSVVVNVVSVVVSVVSVVVSLVSSCVSRNDSSSQSLCVQQVNDDPCPCPNPPNPPPPPPPPPPDDDPDDPPDPPDDPDDDDDDDDDDPDDDDDDDDDDDDPDDDDDDDDDDDDDDDDDDDDDDDDDDDDDPDDDPPDPPPPDPPPRSNDHSVRSSVSSVVVSVVVVD

Secondary structure (DSSP, 8-state):
-HHHHHHHHHHHTT--HHHHHHHHHHHHHHHHHHHHHHHHHHHHHHHHHHHHHHSPTTPPPPSPHHHHHHHHHHHHHHHHHHHHHHHHHHH-HHHHHHHHHHTT-SPP--TTSTT---------TTPPPP-----------S-PPPPPPP--------PPP------PPPPPPP--PPPPPPP------------------PPTT--------HHHHHHHHHHHHHHTT-

Radius of gyration: 28.54 Å; chains: 1; bounding box: 69×76×64 Å

Sequence (230 aa):
MADILALREMLRLGLTAPDIRAILPPLRQLRAAEKELEARSIQILEEERKALLAAEPGARPPAGSGARMRRANAAFQERQEAAWEAVARAVGDEKADGLRRLAGSGPLPGPDAPGVGPRQPLAPPGAPRPLQPRRPLQAPGPGQPAQPPPPDQLEAPDQPHPVSLQDPAPQPPAESAPLPRPSQGFRPPRAGAPGRSPSLPFPPGQPMGPRLSLQELIDLLEQKLAAMRR